Protein AF-A0AAW1XSE7-F1 (afdb_monomer_lite)

Sequence (305 aa):
MTTTAKKSSPNVPPILLDDKDVQIALKLSEDLHLNEIGCVHLLAYAKQAFDLVGREPQEILRLATGLLYTERRDLLTALYAFLRLSHSPPARTYHSKSVVVLVQGLEADIVSDIQKYLENLISNGLRLRLISLIKELSREEPAGLAVVCRERLILGHCLVLSVLFVRTSPEDVKDIFLVLKDGASELSGTNVTIKCQTCFFLYITFSLLFSLVIASVLDAVLSRDASFRHDFHEIVMAAGNDPNVEGFVGSIRLAWTVHLVLTQDALTGRDTISSASSSDLGYLQSCLEVIFVRKINYFIYLLIE

Radius of gyration: 24.09 Å; chains: 1; bounding box: 66×58×72 Å

pLDDT: mean 70.55, std 17.38, range [28.52, 93.38]

InterPro domains:
  IPR021827 Nucleoporin Nup186/Nup192/Nup205 [PTHR31344] (8-294)

Structure (mmCIF, N/CA/C/O backbone):
data_AF-A0AAW1XSE7-F1
#
_entry.id   AF-A0AAW1XSE7-F1
#
loop_
_atom_site.group_PDB
_atom_site.id
_atom_site.type_symbol
_atom_site.label_atom_id
_atom_site.label_alt_id
_atom_site.label_comp_id
_atom_site.label_asym_id
_atom_site.label_entity_id
_atom_site.label_seq_id
_atom_site.pdbx_PDB_ins_code
_atom_site.Cartn_x
_atom_site.Cartn_y
_atom_site.Cartn_z
_atom_site.occupancy
_atom_site.B_iso_or_equiv
_atom_site.auth_seq_id
_atom_site.auth_comp_id
_atom_site.auth_asym_id
_atom_site.auth_atom_id
_atom_site.pdbx_PDB_model_num
ATOM 1 N N . MET A 1 1 ? -39.608 -37.393 1.856 1.00 33.53 1 MET A N 1
ATOM 2 C CA . MET A 1 1 ? -38.236 -37.271 1.322 1.00 33.53 1 MET A CA 1
ATOM 3 C C . MET A 1 1 ? -38.011 -35.794 1.026 1.00 33.53 1 MET A C 1
ATOM 5 O O . MET A 1 1 ? -38.696 -35.272 0.164 1.00 33.53 1 MET A O 1
ATOM 9 N N . THR A 1 2 ? -37.447 -35.036 1.978 1.00 28.52 2 THR A N 1
ATOM 10 C CA . THR A 1 2 ? -36.003 -34.672 2.052 1.00 28.52 2 THR A CA 1
ATOM 11 C C . THR A 1 2 ? -35.605 -33.796 0.852 1.00 28.52 2 THR A C 1
ATOM 13 O O . THR A 1 2 ? -35.793 -34.220 -0.274 1.00 28.52 2 THR A O 1
ATOM 16 N N . THR A 1 3 ? -35.081 -32.574 0.980 1.00 28.81 3 THR A N 1
ATOM 17 C CA . THR A 1 3 ? -34.191 -32.054 2.028 1.00 28.81 3 THR A CA 1
ATOM 18 C C . THR A 1 3 ? -34.084 -30.527 1.944 1.00 28.81 3 THR A C 1
ATOM 20 O O . THR A 1 3 ? -34.169 -29.924 0.881 1.00 28.81 3 THR A O 1
ATOM 23 N N . THR A 1 4 ? -33.864 -29.943 3.113 1.00 31.39 4 THR A N 1
ATOM 24 C CA . THR A 1 4 ? -33.519 -28.561 3.449 1.00 31.39 4 THR A CA 1
ATOM 25 C C . THR A 1 4 ? -32.266 -28.023 2.749 1.00 31.39 4 THR A C 1
ATOM 27 O O . THR A 1 4 ? -31.245 -28.703 2.728 1.00 31.39 4 THR A O 1
ATOM 30 N N . ALA A 1 5 ? -32.281 -26.744 2.366 1.00 29.06 5 ALA A N 1
ATOM 31 C CA . ALA A 1 5 ? -31.073 -25.928 2.221 1.00 29.06 5 ALA A CA 1
ATOM 32 C C . ALA A 1 5 ? -31.222 -24.652 3.065 1.00 29.06 5 ALA A C 1
ATOM 34 O O . ALA A 1 5 ? -31.475 -23.557 2.570 1.00 29.06 5 ALA A O 1
ATOM 35 N N . LYS A 1 6 ? -31.105 -24.818 4.387 1.00 31.81 6 LYS A N 1
ATOM 36 C CA . LYS A 1 6 ? -30.900 -23.712 5.322 1.00 31.81 6 LYS A CA 1
ATOM 37 C C . LYS A 1 6 ? -29.436 -23.298 5.183 1.00 31.81 6 LYS A C 1
ATOM 39 O O . LYS A 1 6 ? -28.556 -23.968 5.712 1.00 31.81 6 LYS A O 1
ATOM 44 N N . LYS A 1 7 ? -29.175 -22.229 4.430 1.00 33.16 7 LYS A N 1
ATOM 45 C CA . LYS A 1 7 ? -27.865 -21.572 4.385 1.00 33.16 7 LYS A CA 1
ATOM 46 C C . LYS A 1 7 ? -27.640 -20.924 5.752 1.00 33.16 7 LYS A C 1
ATOM 48 O O . LYS A 1 7 ? -28.126 -19.829 6.012 1.00 33.16 7 LYS A O 1
ATOM 53 N N . SER A 1 8 ? -27.001 -21.654 6.661 1.00 31.34 8 SER A N 1
ATOM 54 C CA . SER A 1 8 ? -26.594 -21.147 7.967 1.00 31.34 8 SER A CA 1
ATOM 55 C C . SER A 1 8 ? -25.452 -20.153 7.774 1.00 31.34 8 SER A C 1
ATOM 57 O O . SER A 1 8 ? -24.305 -20.549 7.567 1.00 31.34 8 SER A O 1
ATOM 59 N N . SER A 1 9 ? -25.765 -18.861 7.844 1.00 32.22 9 SER A N 1
ATOM 60 C CA . SER A 1 9 ? -24.808 -17.872 8.336 1.00 32.22 9 SER A CA 1
ATOM 61 C C . SER A 1 9 ? -24.308 -18.335 9.710 1.00 32.22 9 SER A C 1
ATOM 63 O O . SER A 1 9 ? -25.113 -18.878 10.477 1.00 32.22 9 SER A O 1
ATOM 65 N N . PRO A 1 10 ? -23.023 -18.165 10.056 1.00 39.31 10 PRO A N 1
ATOM 66 C CA . PRO A 1 10 ? -22.590 -18.418 11.419 1.00 39.31 10 PRO A CA 1
ATOM 67 C C . PRO A 1 10 ? -23.373 -17.458 12.322 1.00 39.31 10 PRO A C 1
ATOM 69 O O . PRO A 1 10 ? -23.277 -16.242 12.179 1.00 39.31 10 PRO A O 1
ATOM 72 N N . ASN A 1 11 ? -24.233 -18.018 13.175 1.00 39.91 11 ASN A N 1
ATOM 73 C CA . ASN A 1 11 ? -24.997 -17.278 14.171 1.00 39.91 11 ASN A CA 1
ATOM 74 C C . ASN A 1 11 ? -24.011 -16.708 15.192 1.00 39.91 11 ASN A C 1
ATOM 76 O O . ASN A 1 11 ? -23.722 -17.343 16.205 1.00 39.91 11 ASN A O 1
ATOM 80 N N . VAL A 1 12 ? -23.482 -15.521 14.907 1.00 46.16 12 VAL A N 1
ATOM 81 C CA . VAL A 1 12 ? -22.918 -14.656 15.939 1.00 46.16 12 VAL A CA 1
ATOM 82 C C . VAL A 1 12 ? -24.086 -14.330 16.878 1.00 46.16 12 VAL A C 1
ATOM 84 O O . VAL A 1 12 ? -25.131 -13.887 16.389 1.00 46.16 12 VAL A O 1
ATOM 87 N N . PRO A 1 13 ? -23.995 -14.625 18.187 1.00 53.56 13 PRO A N 1
ATOM 88 C CA . PRO A 1 13 ? -25.054 -14.262 19.120 1.00 53.56 13 PRO A CA 1
ATOM 89 C C . PRO A 1 13 ? -25.318 -12.752 19.015 1.00 53.56 13 PRO A C 1
ATOM 91 O O . PRO A 1 13 ? -24.365 -11.997 18.812 1.00 53.56 13 PRO A O 1
ATOM 94 N N . PRO A 1 14 ? -26.582 -12.298 19.110 1.00 58.31 14 PRO A N 1
ATOM 95 C CA . PRO A 1 14 ? -26.883 -10.875 19.049 1.00 58.31 14 PRO A CA 1
ATOM 96 C C . PRO A 1 14 ? -26.067 -10.160 20.125 1.00 58.31 14 PRO A C 1
ATOM 98 O O . PRO A 1 14 ? -26.189 -10.463 21.313 1.00 58.31 14 PRO A O 1
ATOM 101 N N . ILE A 1 15 ? -25.180 -9.267 19.684 1.00 63.25 15 ILE A N 1
ATOM 102 C CA . ILE A 1 15 ? -24.311 -8.492 20.564 1.00 63.25 15 ILE A CA 1
ATOM 103 C C . ILE A 1 15 ? -25.234 -7.563 21.350 1.00 63.25 15 ILE A C 1
ATOM 105 O O . ILE A 1 15 ? -25.826 -6.644 20.787 1.00 63.25 15 ILE A O 1
ATOM 109 N N . LEU A 1 16 ? -25.416 -7.850 22.638 1.00 69.00 16 LEU A N 1
ATOM 110 C CA . LEU A 1 16 ? -26.218 -7.021 23.526 1.00 69.00 16 LEU A CA 1
ATOM 111 C C . LEU A 1 16 ? -25.350 -5.825 23.930 1.00 69.00 16 LEU A C 1
ATOM 113 O O . LEU A 1 16 ? -24.456 -5.962 24.762 1.00 69.00 16 LEU A O 1
ATOM 117 N N . LEU A 1 17 ? -25.554 -4.700 23.246 1.00 75.44 17 LEU A N 1
ATOM 118 C CA . LEU A 1 17 ? -24.847 -3.445 23.494 1.00 75.44 17 LEU A CA 1
ATOM 119 C C . LEU A 1 17 ? -25.626 -2.624 24.518 1.00 75.44 17 LEU A C 1
ATOM 121 O O . LEU A 1 17 ? -26.842 -2.470 24.384 1.00 75.44 17 LEU A O 1
ATOM 125 N N . ASP A 1 18 ? -24.929 -2.092 25.514 1.00 83.50 18 ASP A N 1
ATOM 126 C CA . ASP A 1 18 ? -25.474 -1.048 26.381 1.00 83.50 18 ASP A CA 1
ATOM 127 C C . ASP A 1 18 ? -25.187 0.359 25.812 1.00 83.50 18 ASP A C 1
ATOM 129 O O . ASP A 1 18 ? -24.447 0.525 24.838 1.00 83.50 18 ASP A O 1
ATOM 133 N N . ASP A 1 19 ? -25.777 1.399 26.409 1.00 85.31 19 ASP A N 1
ATOM 134 C CA . ASP A 1 19 ? -25.582 2.786 25.958 1.00 85.31 19 ASP A CA 1
ATOM 135 C C . ASP A 1 19 ? -24.104 3.216 26.010 1.00 85.31 19 ASP A C 1
ATOM 137 O O . ASP A 1 19 ? -23.660 4.039 25.204 1.00 85.31 19 ASP A O 1
ATOM 141 N N . LYS A 1 20 ? -23.314 2.645 26.930 1.00 86.50 20 LYS A N 1
ATOM 142 C CA . LYS A 1 20 ? -21.878 2.920 27.055 1.00 86.50 20 LYS A CA 1
ATOM 143 C C . LYS A 1 20 ? -21.106 2.298 25.889 1.00 86.50 20 LYS A C 1
ATOM 145 O O . LYS A 1 20 ? -20.207 2.946 25.356 1.00 86.50 20 LYS A O 1
ATOM 150 N N . ASP A 1 21 ? -21.474 1.103 25.444 1.00 87.50 21 ASP A N 1
ATOM 151 C CA . ASP A 1 21 ? -20.876 0.443 24.283 1.00 87.50 21 ASP A CA 1
ATOM 152 C C . ASP A 1 21 ? -21.118 1.205 22.984 1.00 87.50 21 ASP A C 1
ATOM 154 O O . ASP A 1 21 ? -20.215 1.309 22.153 1.00 87.50 21 ASP A O 1
ATOM 158 N N . VAL A 1 22 ? -22.316 1.771 22.817 1.00 89.38 22 VAL A N 1
ATOM 159 C CA . VAL A 1 22 ? -22.648 2.594 21.647 1.00 89.38 22 VAL A CA 1
ATOM 160 C C . VAL A 1 22 ? -21.761 3.838 21.604 1.00 89.38 22 VAL A C 1
ATOM 162 O O . VAL A 1 22 ? -21.186 4.143 20.560 1.00 89.38 22 VAL A O 1
ATOM 165 N N . GLN A 1 23 ? -21.577 4.522 22.738 1.00 91.31 23 GLN A N 1
ATOM 166 C CA . GLN A 1 23 ? -20.689 5.689 22.815 1.00 91.31 23 GLN A CA 1
ATOM 167 C C . GLN A 1 23 ? -19.225 5.324 22.538 1.00 91.31 23 GLN A C 1
ATOM 169 O O . GLN A 1 23 ? -18.528 6.051 21.832 1.00 91.31 23 GLN A O 1
ATOM 174 N N . ILE A 1 24 ? -18.762 4.176 23.039 1.00 90.31 24 ILE A N 1
ATOM 175 C CA . ILE A 1 24 ? -17.412 3.669 22.758 1.00 90.31 24 ILE A CA 1
ATOM 176 C C . ILE A 1 24 ? -17.251 3.360 21.263 1.00 90.31 24 ILE A C 1
ATOM 178 O O . ILE A 1 24 ? -16.243 3.741 20.675 1.00 90.31 24 ILE A O 1
ATOM 182 N N . ALA A 1 25 ? -18.230 2.711 20.629 1.00 91.69 25 ALA A N 1
ATOM 183 C CA . ALA A 1 25 ? -18.176 2.391 19.203 1.00 91.69 25 ALA A CA 1
ATOM 184 C C . ALA A 1 25 ? -18.174 3.649 18.318 1.00 91.69 25 ALA A C 1
ATOM 186 O O . ALA A 1 25 ? -17.405 3.708 17.360 1.00 91.69 25 ALA A O 1
ATOM 187 N N . LEU A 1 26 ? -18.972 4.667 18.661 1.00 92.38 26 LEU A N 1
ATOM 188 C CA . LEU A 1 26 ? -18.947 5.965 17.978 1.00 92.38 26 LEU A CA 1
ATOM 189 C C . LEU A 1 26 ? -17.592 6.653 18.139 1.00 92.38 26 LEU A C 1
ATOM 191 O O . LEU A 1 26 ? -17.055 7.175 17.165 1.00 92.38 26 LEU A O 1
ATOM 195 N N . LYS A 1 27 ? -17.002 6.594 19.339 1.00 91.12 27 LYS A N 1
ATOM 196 C CA . LYS A 1 27 ? -15.680 7.175 19.573 1.00 91.12 27 LYS A CA 1
ATOM 197 C C . LYS A 1 27 ? -14.579 6.448 18.795 1.00 91.12 27 LYS A C 1
ATOM 199 O O . LYS A 1 27 ? -13.731 7.098 18.201 1.00 91.12 27 LYS A O 1
ATOM 204 N N . LEU A 1 28 ? -14.630 5.115 18.719 1.00 89.88 28 LEU A N 1
ATOM 205 C CA . LEU A 1 28 ? -13.735 4.329 17.859 1.00 89.88 28 LEU A CA 1
ATOM 206 C C . LEU A 1 28 ? -13.902 4.684 16.378 1.00 89.88 28 LEU A C 1
ATOM 208 O O . LEU A 1 28 ? -12.915 4.723 15.652 1.00 89.88 28 LEU A O 1
ATOM 212 N N . SER A 1 29 ? -15.134 4.911 15.925 1.00 90.81 29 SER A N 1
ATOM 213 C CA . SER A 1 29 ? -15.417 5.288 14.538 1.00 90.81 29 SER A CA 1
ATOM 214 C C . SER A 1 29 ? -14.843 6.664 14.204 1.00 90.81 29 SER A C 1
ATOM 216 O O . SER A 1 29 ? -14.216 6.822 13.159 1.00 90.81 29 SER A O 1
ATOM 218 N N . GLU A 1 30 ? -14.984 7.627 15.118 1.00 89.19 30 GLU A N 1
ATOM 219 C CA . GLU A 1 30 ? -14.389 8.959 14.996 1.00 89.19 30 GLU A CA 1
ATOM 220 C C . GLU A 1 30 ? -12.854 8.890 14.977 1.00 89.19 30 GLU A C 1
ATOM 222 O O . GLU A 1 30 ? -12.240 9.396 14.041 1.00 89.19 30 GLU A O 1
ATOM 227 N N . ASP A 1 31 ? -12.249 8.214 15.960 1.00 84.56 31 ASP A N 1
ATOM 228 C CA . ASP A 1 31 ? -10.793 8.190 16.153 1.00 84.56 31 ASP A CA 1
ATOM 229 C C . ASP A 1 31 ? -10.058 7.357 15.083 1.00 84.56 31 ASP A C 1
ATOM 231 O O . ASP A 1 31 ? -8.911 7.650 14.748 1.00 84.56 31 ASP A O 1
ATOM 235 N N . LEU A 1 32 ? -10.688 6.296 14.562 1.00 82.06 32 LEU A N 1
ATOM 236 C CA . LEU A 1 32 ? -10.067 5.343 13.627 1.00 82.06 32 LEU A CA 1
ATOM 237 C C . LEU A 1 32 ? -10.617 5.447 12.198 1.00 82.06 32 LEU A C 1
ATOM 239 O O . LEU A 1 32 ? -10.195 4.687 11.328 1.00 82.06 32 LEU A O 1
ATOM 243 N N . HIS A 1 33 ? -11.583 6.337 11.954 1.00 84.94 33 HIS A N 1
ATOM 244 C CA . HIS A 1 33 ? -12.290 6.485 10.674 1.00 84.94 33 HIS A CA 1
ATOM 245 C C . HIS A 1 33 ? -12.874 5.169 10.124 1.00 84.94 33 HIS A C 1
ATOM 247 O O . HIS A 1 33 ? -12.960 4.955 8.912 1.00 84.94 33 HIS A O 1
ATOM 253 N N . LEU A 1 34 ? -13.284 4.271 11.022 1.00 84.19 34 LEU A N 1
ATOM 254 C CA . LEU A 1 34 ? -13.900 2.992 10.681 1.00 84.19 34 LEU A CA 1
ATOM 255 C C . LEU A 1 34 ? -15.422 3.113 10.626 1.00 84.19 34 LEU A C 1
ATOM 257 O O . LEU A 1 34 ? -16.020 3.934 11.317 1.00 84.19 34 LEU A O 1
ATOM 261 N N . ASN A 1 35 ? -16.061 2.238 9.848 1.00 89.19 35 ASN A N 1
ATOM 262 C CA . ASN A 1 35 ? -17.517 2.125 9.876 1.00 89.19 35 ASN A CA 1
ATOM 263 C C . ASN A 1 35 ? -18.004 1.647 11.256 1.00 89.19 35 ASN A C 1
ATOM 265 O O . ASN A 1 35 ? -17.375 0.794 11.893 1.00 89.19 35 ASN A O 1
ATOM 269 N N . GLU A 1 36 ? -19.150 2.159 11.698 1.00 88.94 36 GLU A N 1
ATOM 270 C CA . GLU A 1 36 ? -19.675 1.950 13.051 1.00 88.94 36 GLU A CA 1
ATOM 271 C C . GLU A 1 36 ? -19.972 0.470 13.326 1.00 88.94 36 GLU A C 1
ATOM 273 O O . GLU A 1 36 ? -19.749 -0.026 14.429 1.00 88.94 36 GLU A O 1
ATOM 278 N N . ILE A 1 37 ? -20.408 -0.272 12.302 1.00 88.19 37 ILE A N 1
ATOM 279 C CA . ILE A 1 37 ? -20.650 -1.722 12.385 1.00 88.19 37 ILE A CA 1
ATOM 280 C C . ILE A 1 37 ? -19.344 -2.472 12.696 1.00 88.19 37 ILE A C 1
ATOM 282 O O . ILE A 1 37 ? -19.320 -3.401 13.504 1.00 88.19 37 ILE A O 1
ATOM 286 N N . GLY A 1 38 ? -18.242 -2.070 12.072 1.00 87.56 38 GLY A N 1
ATOM 287 C CA . GLY A 1 38 ? -16.905 -2.600 12.301 1.00 87.56 38 GLY A CA 1
ATOM 288 C C . GLY A 1 38 ? -16.416 -2.291 13.709 1.00 87.56 38 GLY A C 1
ATOM 289 O O . GLY A 1 38 ? -15.886 -3.181 14.370 1.00 87.56 38 GLY A O 1
ATOM 290 N N . CYS A 1 39 ? -16.672 -1.080 14.208 1.00 91.12 39 CYS A N 1
ATOM 291 C CA . CYS A 1 39 ? -16.371 -0.700 15.590 1.00 91.12 39 CYS A CA 1
ATOM 292 C C . CYS A 1 39 ? -17.164 -1.533 16.605 1.00 91.12 39 CYS A C 1
ATOM 294 O O . CYS A 1 39 ? -16.602 -1.963 17.610 1.00 91.12 39 CYS A O 1
ATOM 296 N N . VAL A 1 40 ? -18.437 -1.830 16.326 1.00 91.19 40 VAL A N 1
ATOM 297 C CA . VAL A 1 40 ? -19.259 -2.727 17.155 1.00 91.19 40 VAL A CA 1
ATOM 298 C C . VAL A 1 40 ? -18.686 -4.146 17.181 1.00 91.19 40 VAL A C 1
ATOM 300 O O . VAL A 1 40 ? -18.557 -4.735 18.256 1.00 91.19 40 VAL A O 1
ATOM 303 N N . HIS A 1 41 ? -18.299 -4.699 16.028 1.00 89.38 41 HIS A N 1
ATOM 304 C CA . HIS A 1 41 ? -17.668 -6.022 15.978 1.00 89.38 41 HIS A CA 1
ATOM 305 C C . HIS A 1 41 ? -16.320 -6.048 16.704 1.00 89.38 41 HIS A C 1
ATOM 307 O O . HIS A 1 41 ? -16.053 -6.986 17.456 1.00 89.38 41 HIS A O 1
ATOM 313 N N . LEU A 1 42 ? -15.495 -5.014 16.523 1.00 90.62 42 LEU A N 1
ATOM 314 C CA . LEU A 1 42 ? -14.222 -4.863 17.222 1.00 90.62 42 LEU A CA 1
ATOM 315 C C . LEU A 1 42 ? -14.429 -4.814 18.738 1.00 90.62 42 LEU A C 1
ATOM 317 O O . LEU A 1 42 ? -13.711 -5.485 19.476 1.00 90.62 42 LEU A O 1
ATOM 321 N N . LEU A 1 43 ? -15.431 -4.067 19.204 1.00 90.25 43 LEU A N 1
ATOM 322 C CA . LEU A 1 43 ? -15.759 -3.965 20.621 1.00 90.25 43 LEU A CA 1
ATOM 323 C C . LEU A 1 43 ? -16.243 -5.304 21.189 1.00 90.25 43 LEU A C 1
ATOM 325 O O . LEU A 1 43 ? -15.787 -5.719 22.253 1.00 90.25 43 LEU A O 1
ATOM 329 N N . ALA A 1 44 ? -17.122 -6.012 20.477 1.00 88.00 44 ALA A N 1
ATOM 330 C CA . ALA A 1 44 ? -17.582 -7.338 20.884 1.00 88.00 44 ALA A CA 1
ATOM 331 C C . ALA A 1 44 ? -16.424 -8.344 20.970 1.00 88.00 44 ALA A C 1
ATOM 333 O O . ALA A 1 44 ? -16.327 -9.102 21.938 1.00 88.00 44 ALA A O 1
ATOM 334 N N . TYR A 1 45 ? -15.509 -8.303 20.001 1.00 87.44 45 TYR A N 1
ATOM 335 C CA . TYR A 1 45 ? -14.309 -9.133 20.003 1.00 87.44 45 TYR A CA 1
ATOM 336 C C . TYR A 1 45 ? -13.362 -8.768 21.156 1.00 87.44 45 TYR A C 1
ATOM 338 O O . TYR A 1 45 ? -12.906 -9.649 21.882 1.00 87.44 45 TYR A O 1
ATOM 346 N N . ALA A 1 46 ? -13.142 -7.477 21.417 1.00 88.25 46 ALA A N 1
ATOM 347 C CA . ALA A 1 46 ? -12.332 -7.018 22.544 1.00 88.25 46 ALA A CA 1
ATOM 348 C C . ALA A 1 46 ? -12.925 -7.446 23.898 1.00 88.25 46 ALA A C 1
ATOM 350 O O . ALA A 1 46 ? -12.183 -7.865 24.788 1.00 88.25 46 ALA A O 1
ATOM 351 N N . LYS A 1 47 ? -14.257 -7.409 24.049 1.00 85.75 47 LYS A N 1
ATOM 352 C CA . LYS A 1 47 ? -14.953 -7.913 25.246 1.00 85.75 47 LYS A CA 1
ATOM 353 C C . LYS A 1 47 ? -14.708 -9.401 25.465 1.00 85.75 47 LYS A C 1
ATOM 355 O O . LYS A 1 47 ? -14.470 -9.807 26.599 1.00 85.75 47 LYS A O 1
ATOM 360 N N . GLN A 1 48 ? -14.736 -10.188 24.391 1.00 84.19 48 GLN A N 1
ATOM 361 C CA . GLN A 1 48 ? -14.437 -11.617 24.442 1.00 84.19 48 GLN A CA 1
ATOM 362 C C . GLN A 1 48 ? -12.964 -11.887 24.785 1.00 84.19 48 GLN A C 1
ATOM 364 O O . GLN A 1 48 ? -12.674 -12.835 25.510 1.00 84.19 48 GLN A O 1
ATOM 369 N N . ALA A 1 49 ? -12.043 -11.068 24.276 1.00 83.88 49 ALA A N 1
ATOM 370 C CA . ALA A 1 49 ? -10.606 -11.277 24.428 1.00 83.88 49 ALA A CA 1
ATOM 371 C C . ALA A 1 49 ? -10.046 -10.841 25.796 1.00 83.88 49 ALA A C 1
ATOM 373 O O . ALA A 1 49 ? -9.104 -11.463 26.284 1.00 83.88 49 ALA A O 1
ATOM 374 N N . PHE A 1 50 ? -10.590 -9.783 26.411 1.00 83.50 50 PHE A N 1
ATOM 375 C CA . PHE A 1 50 ? -9.953 -9.113 27.558 1.00 83.50 50 PHE A CA 1
ATOM 376 C C . PHE A 1 50 ? -10.776 -9.071 28.853 1.00 83.50 50 PHE A C 1
ATOM 378 O O . PHE A 1 50 ? -10.324 -8.441 29.806 1.00 83.50 50 PHE A O 1
ATOM 385 N N . ASP A 1 51 ? -11.951 -9.710 28.902 1.00 80.75 51 ASP A N 1
ATOM 386 C CA . ASP A 1 51 ? -12.912 -9.610 30.017 1.00 80.75 51 ASP A CA 1
ATOM 387 C C . ASP A 1 51 ? -13.108 -8.155 30.488 1.00 80.75 51 ASP A C 1
ATOM 389 O O . ASP A 1 51 ? -12.598 -7.689 31.511 1.00 80.75 51 ASP A O 1
ATOM 393 N N . LEU A 1 52 ? -13.813 -7.388 29.657 1.00 78.50 52 LEU A N 1
ATOM 394 C CA . LEU A 1 52 ? -13.922 -5.936 29.809 1.00 78.50 52 LEU A CA 1
ATOM 395 C C . LEU A 1 52 ? -15.018 -5.485 30.792 1.00 78.50 52 LEU A C 1
ATOM 397 O O . LEU A 1 52 ? -15.323 -4.291 30.873 1.00 78.50 52 LEU A O 1
ATOM 401 N N . VAL A 1 53 ? -15.631 -6.409 31.536 1.00 76.06 53 VAL A N 1
ATOM 402 C CA . VAL A 1 53 ? -16.742 -6.102 32.446 1.00 76.06 53 VAL A CA 1
ATOM 403 C C . VAL A 1 53 ? -16.258 -5.198 33.587 1.00 76.06 53 VAL A C 1
ATOM 405 O O . VAL A 1 53 ? -15.298 -5.505 34.285 1.00 76.06 53 VAL A O 1
ATOM 408 N N . GLY A 1 54 ? -16.921 -4.052 33.775 1.00 75.44 54 GLY A N 1
ATOM 409 C CA . GLY A 1 54 ? -16.596 -3.089 34.838 1.00 75.44 54 GLY A CA 1
ATOM 410 C C . GLY A 1 54 ? -15.386 -2.184 34.567 1.00 75.44 54 GLY A C 1
ATOM 411 O O . GLY A 1 54 ? -15.053 -1.364 35.418 1.00 75.44 54 GLY A O 1
ATOM 412 N N . ARG A 1 55 ? -14.746 -2.287 33.395 1.00 83.69 55 ARG A N 1
ATOM 413 C CA . ARG A 1 55 ? -13.610 -1.434 33.002 1.00 83.69 55 ARG A CA 1
ATOM 414 C C . ARG A 1 55 ? -14.049 -0.009 32.656 1.00 83.69 55 ARG A C 1
ATOM 416 O O . ARG A 1 55 ? -15.168 0.228 32.180 1.00 83.69 55 ARG A O 1
ATOM 423 N N . GLU A 1 56 ? -13.137 0.943 32.831 1.00 87.62 56 GLU A N 1
ATOM 424 C CA . GLU A 1 56 ? -13.346 2.334 32.419 1.00 87.62 56 GLU A CA 1
ATOM 425 C C . GLU A 1 56 ? -13.447 2.450 30.883 1.00 87.62 56 GLU A C 1
ATOM 427 O O . GLU A 1 56 ? -12.701 1.767 30.173 1.00 87.62 56 GLU A O 1
ATOM 432 N N . PRO A 1 57 ? -14.322 3.321 30.331 1.00 87.25 57 PRO A N 1
ATOM 433 C CA . PRO A 1 57 ? -14.495 3.467 28.880 1.00 87.25 57 PRO A CA 1
ATOM 434 C C . PRO A 1 57 ? -13.179 3.729 28.133 1.00 87.25 57 PRO A C 1
ATOM 436 O O . PRO A 1 57 ? -12.950 3.184 27.057 1.00 87.25 57 PRO A O 1
ATOM 439 N N . GLN A 1 58 ? -12.282 4.522 28.725 1.00 87.69 58 GLN A N 1
ATOM 440 C CA . GLN A 1 58 ? -10.991 4.863 28.128 1.00 87.69 58 GLN A CA 1
ATOM 441 C C . GLN A 1 58 ? -10.026 3.666 28.069 1.00 87.69 58 GLN A C 1
ATOM 443 O O . GLN A 1 58 ? -9.239 3.545 27.130 1.00 87.69 58 GLN A O 1
ATOM 448 N N . GLU A 1 59 ? -10.098 2.755 29.044 1.00 88.69 59 GLU A N 1
ATOM 449 C CA . GLU A 1 59 ? -9.316 1.516 29.031 1.00 88.69 59 GLU A CA 1
ATOM 450 C C . GLU A 1 59 ? -9.833 0.560 27.949 1.00 88.69 59 GLU A C 1
ATOM 452 O O . GLU A 1 59 ? -9.033 -0.010 27.205 1.00 88.69 59 GLU A O 1
ATOM 457 N N . ILE A 1 60 ? -11.160 0.456 27.809 1.00 89.25 60 ILE A N 1
ATOM 458 C CA . ILE A 1 60 ? -11.822 -0.328 26.756 1.00 89.25 60 ILE A CA 1
ATOM 459 C C . ILE A 1 60 ? -11.427 0.188 25.370 1.00 89.25 60 ILE A C 1
ATOM 461 O O . ILE A 1 60 ? -11.009 -0.605 24.527 1.00 89.25 60 ILE A O 1
ATOM 465 N N . LEU A 1 61 ? -11.491 1.508 25.155 1.00 88.62 61 LEU A N 1
ATOM 466 C CA . LEU A 1 61 ? -11.058 2.155 23.913 1.00 88.62 61 LEU A CA 1
ATOM 467 C C . LEU A 1 61 ? -9.612 1.785 23.572 1.00 88.62 61 LEU A C 1
ATOM 469 O O . LEU A 1 61 ? -9.331 1.316 22.472 1.00 88.62 61 LEU A O 1
ATOM 473 N N . ARG A 1 62 ? -8.694 1.911 24.536 1.00 88.12 62 ARG A N 1
ATOM 474 C CA . ARG A 1 62 ? -7.277 1.588 24.325 1.00 88.12 62 ARG A CA 1
ATOM 475 C C . ARG A 1 62 ? -7.055 0.115 23.966 1.00 88.12 62 ARG A C 1
ATOM 477 O O . ARG A 1 62 ? -6.231 -0.174 23.100 1.00 88.12 62 ARG A O 1
ATOM 484 N N . LEU A 1 63 ? -7.752 -0.809 24.629 1.00 89.94 63 LEU A N 1
ATOM 485 C CA . LEU A 1 63 ? -7.627 -2.249 24.373 1.00 89.94 63 LEU A CA 1
ATOM 486 C C . LEU A 1 63 ? -8.212 -2.640 23.011 1.00 89.94 63 LEU A C 1
ATOM 488 O O . LEU A 1 63 ? -7.565 -3.377 22.271 1.00 89.94 63 LEU A O 1
ATOM 492 N N . ALA A 1 64 ? -9.381 -2.106 22.651 1.00 90.75 64 ALA A N 1
ATOM 493 C CA . ALA A 1 64 ? -9.996 -2.329 21.344 1.00 90.75 64 ALA A CA 1
ATOM 494 C C . ALA A 1 64 ? -9.110 -1.795 20.205 1.00 90.75 64 ALA A C 1
ATOM 496 O O . ALA A 1 64 ? -8.825 -2.517 19.249 1.00 90.75 64 ALA A O 1
ATOM 497 N N . THR A 1 65 ? -8.588 -0.575 20.344 1.00 89.12 65 THR A N 1
ATOM 498 C CA . THR A 1 65 ? -7.647 0.015 19.382 1.00 89.12 65 THR A CA 1
ATOM 499 C C . THR A 1 65 ? -6.348 -0.795 19.283 1.00 89.12 65 THR A C 1
ATOM 501 O O . THR A 1 65 ? -5.868 -1.073 18.185 1.00 89.12 65 THR A O 1
ATOM 504 N N . GLY A 1 66 ? -5.787 -1.240 20.413 1.00 88.56 66 GLY A N 1
ATOM 505 C CA . GLY A 1 66 ? -4.589 -2.087 20.425 1.00 88.56 66 GLY A CA 1
ATOM 506 C C . GLY A 1 66 ? -4.795 -3.448 19.751 1.00 88.56 66 GLY A C 1
ATOM 507 O O . GLY A 1 66 ? -3.900 -3.934 19.052 1.00 88.56 66 GLY A O 1
ATOM 508 N N . LEU A 1 67 ? -5.977 -4.044 19.918 1.00 89.88 67 LEU A N 1
ATOM 509 C CA . LEU A 1 67 ? -6.362 -5.297 19.271 1.00 89.88 67 LEU A CA 1
ATOM 510 C C . LEU A 1 67 ? -6.445 -5.131 17.754 1.00 89.88 67 LEU A C 1
ATOM 512 O O . LEU A 1 67 ? -5.837 -5.910 17.025 1.00 89.88 67 LEU A O 1
ATOM 516 N N . LEU A 1 68 ? -7.108 -4.070 17.287 1.00 89.56 68 LEU A N 1
ATOM 517 C CA . LEU A 1 68 ? -7.197 -3.751 15.864 1.00 89.56 68 LEU A CA 1
ATOM 518 C C . LEU A 1 68 ? -5.811 -3.628 15.220 1.00 89.56 68 LEU A C 1
ATOM 520 O O . LEU A 1 68 ? -5.550 -4.260 14.197 1.00 89.56 68 LEU A O 1
ATOM 524 N N . TYR A 1 69 ? -4.917 -2.837 15.815 1.00 86.44 69 TYR A N 1
ATOM 525 C CA . TYR A 1 69 ? -3.565 -2.660 15.284 1.00 86.44 69 TYR A CA 1
ATOM 526 C C . TYR A 1 69 ? -2.748 -3.956 15.296 1.00 86.44 69 TYR A C 1
ATOM 528 O O . TYR A 1 69 ? -1.925 -4.180 14.410 1.00 86.44 69 TYR A O 1
ATOM 536 N N . THR A 1 70 ? -2.971 -4.831 16.278 1.00 87.31 70 THR A N 1
ATOM 537 C CA . THR A 1 70 ? -2.302 -6.138 16.337 1.00 87.31 70 THR A CA 1
ATOM 538 C C . THR A 1 70 ? -2.767 -7.037 15.193 1.00 87.31 70 THR A C 1
ATOM 540 O O . THR A 1 70 ? -1.932 -7.519 14.431 1.00 87.31 70 THR A O 1
ATOM 543 N N . GLU A 1 71 ? -4.079 -7.175 15.000 1.00 88.81 71 GLU A N 1
ATOM 544 C CA . GLU A 1 71 ? -4.671 -7.979 13.921 1.00 88.81 71 GLU A CA 1
ATOM 545 C C . GLU A 1 71 ? -4.246 -7.471 12.534 1.00 88.81 71 GLU A C 1
ATOM 547 O O . GLU A 1 71 ? -3.787 -8.241 11.687 1.00 88.81 71 GLU A O 1
ATOM 552 N N . ARG A 1 72 ? -4.314 -6.151 12.305 1.00 88.94 72 ARG A N 1
ATOM 553 C CA . ARG A 1 72 ? -3.856 -5.521 11.054 1.00 88.94 72 ARG A CA 1
ATOM 554 C C . ARG A 1 72 ? -2.390 -5.831 10.786 1.00 88.94 72 ARG A C 1
ATOM 556 O O . ARG A 1 72 ? -2.038 -6.303 9.705 1.00 88.94 72 ARG A O 1
ATOM 563 N N . ARG A 1 73 ? -1.525 -5.605 11.775 1.00 86.25 73 ARG A N 1
ATOM 564 C CA . ARG A 1 73 ? -0.089 -5.876 11.664 1.00 86.25 73 ARG A CA 1
ATOM 565 C C . ARG A 1 73 ? 0.189 -7.343 11.358 1.00 86.25 73 ARG A C 1
ATOM 567 O O . ARG A 1 73 ? 1.073 -7.621 10.546 1.00 86.25 73 ARG A O 1
ATOM 574 N N . ASP A 1 74 ? -0.517 -8.263 11.997 1.00 88.00 74 ASP A N 1
ATOM 575 C CA . ASP A 1 74 ? -0.286 -9.695 11.834 1.00 88.00 74 ASP A CA 1
ATOM 576 C C . ASP A 1 74 ? -0.727 -10.157 10.432 1.00 88.00 74 ASP A C 1
ATOM 578 O O . ASP A 1 74 ? 0.036 -10.848 9.751 1.00 88.00 74 ASP A O 1
ATOM 582 N N . LEU A 1 75 ? -1.858 -9.651 9.921 1.00 91.12 75 LEU A N 1
ATOM 583 C CA . LEU A 1 75 ? -2.294 -9.859 8.533 1.00 91.12 75 LEU A CA 1
ATOM 584 C C . LEU A 1 75 ? -1.295 -9.299 7.509 1.00 91.12 75 LEU A C 1
ATOM 586 O O . LEU A 1 75 ? -0.925 -9.988 6.554 1.00 91.12 75 LEU A O 1
ATOM 590 N N . LEU A 1 76 ? -0.822 -8.065 7.707 1.00 87.50 76 LEU A N 1
ATOM 591 C CA . LEU A 1 76 ? 0.172 -7.443 6.826 1.00 87.50 76 LEU A CA 1
ATOM 592 C C . LEU A 1 76 ? 1.499 -8.206 6.844 1.00 87.50 76 LEU A C 1
ATOM 594 O O . LEU A 1 76 ? 2.120 -8.411 5.801 1.00 87.50 76 LEU A O 1
ATOM 598 N N . THR A 1 77 ? 1.924 -8.655 8.024 1.00 85.06 77 THR A N 1
ATOM 599 C CA . THR A 1 77 ? 3.155 -9.434 8.189 1.00 85.06 77 THR A CA 1
ATOM 600 C C . THR A 1 77 ? 3.032 -10.799 7.512 1.00 85.06 77 THR A C 1
ATOM 602 O O . THR A 1 77 ? 3.990 -11.239 6.876 1.00 85.06 77 THR A O 1
ATOM 605 N N . ALA A 1 78 ? 1.863 -11.443 7.576 1.00 88.31 78 ALA A N 1
ATOM 606 C CA . ALA A 1 78 ? 1.596 -12.690 6.867 1.00 88.31 78 ALA A CA 1
ATOM 607 C C . ALA A 1 78 ? 1.651 -12.502 5.343 1.00 88.31 78 ALA A C 1
ATOM 609 O O . ALA A 1 78 ? 2.337 -13.262 4.660 1.00 88.31 78 ALA A O 1
ATOM 610 N N . LEU A 1 79 ? 1.007 -11.458 4.804 1.00 89.06 79 LEU A N 1
ATOM 611 C CA . LEU A 1 79 ? 1.076 -11.138 3.373 1.00 89.06 79 LEU A CA 1
ATOM 612 C C . LEU A 1 79 ? 2.521 -10.892 2.918 1.00 89.06 79 LEU A C 1
ATOM 614 O O . LEU A 1 79 ? 2.964 -11.457 1.915 1.00 89.06 79 LEU A O 1
ATOM 618 N N . TYR A 1 80 ? 3.267 -10.087 3.675 1.00 84.81 80 TYR A N 1
ATOM 619 C CA . TYR A 1 80 ? 4.682 -9.839 3.416 1.00 84.81 80 TYR A CA 1
ATOM 620 C C . TYR A 1 80 ? 5.497 -11.136 3.432 1.00 84.81 80 TYR A C 1
ATOM 622 O O . TYR A 1 80 ? 6.326 -11.351 2.546 1.00 84.81 80 TYR A O 1
ATOM 630 N N . ALA A 1 81 ? 5.246 -12.020 4.400 1.00 82.81 81 ALA A N 1
ATOM 631 C CA . ALA A 1 81 ? 5.905 -13.316 4.471 1.00 82.81 81 ALA A CA 1
ATOM 632 C C . ALA A 1 81 ? 5.606 -14.164 3.225 1.00 82.81 81 ALA A C 1
ATOM 634 O O . ALA A 1 81 ? 6.549 -14.644 2.606 1.00 82.81 81 ALA A O 1
ATOM 635 N N . PHE A 1 82 ? 4.347 -14.282 2.791 1.00 83.94 82 PHE A N 1
ATOM 636 C CA . PHE A 1 82 ? 3.989 -15.038 1.582 1.00 83.94 82 PHE A CA 1
ATOM 637 C C . PHE A 1 82 ? 4.671 -14.503 0.315 1.00 83.94 82 PHE A C 1
ATOM 639 O O . PHE A 1 82 ? 5.246 -15.275 -0.460 1.00 83.94 82 PHE A O 1
ATOM 646 N N . LEU A 1 83 ? 4.667 -13.180 0.128 1.00 80.12 83 LEU A N 1
ATOM 647 C CA . LEU A 1 83 ? 5.335 -12.529 -1.003 1.00 80.12 83 LEU A CA 1
ATOM 648 C C . LEU A 1 83 ? 6.855 -12.729 -0.966 1.00 80.12 83 LEU A C 1
ATOM 650 O O . LEU A 1 83 ? 7.486 -12.908 -2.004 1.00 80.12 83 LEU A O 1
ATOM 654 N N . ARG A 1 84 ? 7.457 -12.733 0.226 1.00 76.31 84 ARG A N 1
ATOM 655 C CA . ARG A 1 84 ? 8.897 -12.950 0.393 1.00 76.31 84 ARG A CA 1
ATOM 656 C C . ARG A 1 84 ? 9.304 -14.407 0.174 1.00 76.31 84 ARG A C 1
ATOM 658 O O . ARG A 1 84 ? 10.334 -14.650 -0.450 1.00 76.31 84 ARG A O 1
ATOM 665 N N . LEU A 1 85 ? 8.532 -15.357 0.705 1.00 70.25 85 LEU A N 1
ATOM 666 C CA . LEU A 1 85 ? 8.815 -16.795 0.633 1.00 70.25 85 LEU A CA 1
ATOM 667 C C . LEU A 1 85 ? 8.928 -17.270 -0.818 1.00 70.25 85 LEU A C 1
ATOM 669 O O . LEU A 1 85 ? 9.863 -17.989 -1.159 1.00 70.25 85 LEU A O 1
ATOM 673 N N . SER A 1 86 ? 8.021 -16.811 -1.677 1.00 63.72 86 SER A N 1
ATOM 674 C CA . SER A 1 86 ? 7.925 -17.301 -3.057 1.00 63.72 86 SER A CA 1
ATOM 675 C C . SER A 1 86 ? 8.902 -16.618 -4.029 1.00 63.72 86 SER A C 1
ATOM 677 O O . SER A 1 86 ? 9.008 -17.031 -5.176 1.00 63.72 86 SER A O 1
ATOM 679 N N . HIS A 1 87 ? 9.645 -15.597 -3.582 1.00 59.44 87 HIS A N 1
ATOM 680 C CA . HIS A 1 87 ? 10.684 -14.921 -4.373 1.00 59.44 87 HIS A CA 1
ATOM 681 C C . HIS A 1 87 ? 12.109 -15.406 -4.021 1.00 59.44 87 HIS A C 1
ATOM 683 O O . HIS A 1 87 ? 13.101 -14.828 -4.465 1.00 59.44 87 HIS A O 1
ATOM 689 N N . SER A 1 88 ? 12.266 -16.452 -3.198 1.00 49.16 88 SER A N 1
ATOM 690 C CA . SER A 1 88 ? 13.600 -17.015 -2.962 1.00 49.16 88 SER A CA 1
ATOM 691 C C . SER A 1 88 ? 14.114 -17.647 -4.264 1.00 49.16 88 SER A C 1
ATOM 693 O O . SER A 1 88 ? 13.475 -18.572 -4.769 1.00 49.16 88 SER A O 1
ATOM 695 N N . PRO A 1 89 ? 15.230 -17.166 -4.849 1.00 44.25 89 PRO A N 1
ATOM 696 C CA . PRO A 1 89 ? 15.772 -17.778 -6.052 1.00 44.25 89 PRO A CA 1
ATOM 697 C C . PRO A 1 89 ? 16.115 -19.243 -5.755 1.00 44.25 89 PRO A C 1
ATOM 699 O O . PRO A 1 89 ? 16.601 -19.534 -4.655 1.00 44.25 89 PRO A O 1
ATOM 702 N N . PRO A 1 90 ? 15.914 -20.171 -6.710 1.00 39.75 90 PRO A N 1
ATOM 703 C CA . PRO A 1 90 ? 16.369 -21.543 -6.543 1.00 39.75 90 PRO A CA 1
ATOM 704 C C . PRO A 1 90 ? 17.853 -21.494 -6.188 1.00 39.75 90 PRO A C 1
ATOM 706 O O . PRO A 1 90 ? 18.644 -20.876 -6.903 1.00 39.75 90 PRO A O 1
ATOM 709 N N . ALA A 1 91 ? 18.188 -22.064 -5.030 1.00 37.91 91 ALA A N 1
ATOM 710 C CA . ALA A 1 91 ? 19.470 -21.933 -4.360 1.00 37.91 91 ALA A CA 1
ATOM 711 C C . ALA A 1 91 ? 20.659 -21.996 -5.335 1.00 37.91 91 ALA A C 1
ATOM 713 O O . ALA A 1 91 ? 21.138 -23.069 -5.692 1.00 37.91 91 ALA A O 1
ATOM 714 N N . ARG A 1 92 ? 21.197 -20.834 -5.719 1.00 37.62 92 ARG A N 1
ATOM 715 C CA . ARG A 1 92 ? 22.616 -20.737 -6.052 1.00 37.62 92 ARG A CA 1
ATOM 716 C C . ARG A 1 92 ? 23.321 -20.451 -4.741 1.00 37.62 92 ARG A C 1
ATOM 718 O O . ARG A 1 92 ? 23.130 -19.399 -4.144 1.00 37.62 92 ARG A O 1
ATOM 725 N N . THR A 1 93 ? 24.048 -21.460 -4.281 1.00 36.50 93 THR A N 1
ATOM 726 C CA . THR A 1 93 ? 25.014 -21.471 -3.179 1.00 36.50 93 THR A CA 1
ATOM 727 C C . THR A 1 93 ? 25.578 -20.093 -2.828 1.00 36.50 93 THR A C 1
ATOM 729 O O . THR A 1 93 ? 26.610 -19.689 -3.351 1.00 36.50 93 THR A O 1
ATOM 732 N N . TYR A 1 94 ? 24.942 -19.410 -1.880 1.00 34.38 94 TYR A N 1
ATOM 733 C CA . TYR A 1 94 ? 25.569 -18.350 -1.103 1.00 34.38 94 TYR A CA 1
ATOM 734 C C . TYR A 1 94 ? 25.233 -18.578 0.367 1.00 34.38 94 TYR A C 1
ATOM 736 O O . TYR A 1 94 ? 24.091 -18.470 0.809 1.00 34.38 94 TYR A O 1
ATOM 744 N N . HIS A 1 95 ? 26.264 -18.954 1.120 1.00 35.31 95 HIS A N 1
ATOM 745 C CA . HIS A 1 95 ? 26.243 -19.064 2.570 1.00 35.31 95 HIS A CA 1
ATOM 746 C C . HIS A 1 95 ? 26.045 -17.677 3.197 1.00 35.31 95 HIS A C 1
ATOM 748 O O . HIS A 1 95 ? 27.007 -17.027 3.589 1.00 35.31 95 HIS A O 1
ATOM 754 N N . SER A 1 96 ? 24.799 -17.224 3.329 1.00 33.25 96 SER A N 1
ATOM 755 C CA . SER A 1 96 ? 24.460 -16.124 4.233 1.00 33.25 96 SER A CA 1
ATOM 756 C C . SER A 1 96 ? 23.282 -16.533 5.112 1.00 33.25 96 SER A C 1
ATOM 758 O O . SER A 1 96 ? 22.143 -16.653 4.670 1.00 33.25 96 SER A O 1
ATOM 760 N N . LYS A 1 97 ? 23.598 -16.836 6.375 1.00 36.34 97 LYS A N 1
ATOM 761 C CA . LYS A 1 97 ? 22.741 -17.527 7.352 1.00 36.34 97 LYS A CA 1
ATOM 762 C C . LYS A 1 97 ? 21.686 -16.652 8.044 1.00 36.34 97 LYS A C 1
ATOM 764 O O . LYS A 1 97 ? 21.029 -17.148 8.949 1.00 36.34 97 LYS A O 1
ATOM 769 N N . SER A 1 98 ? 21.483 -15.389 7.665 1.00 36.03 98 SER A N 1
ATOM 770 C CA . SER A 1 98 ? 20.679 -14.489 8.516 1.00 36.03 98 SER A CA 1
ATOM 771 C C . SER A 1 98 ? 19.190 -14.375 8.165 1.00 36.03 98 SER A C 1
ATOM 773 O O . SER A 1 98 ? 18.429 -13.811 8.942 1.00 36.03 98 SER A O 1
ATOM 775 N N . VAL A 1 99 ? 18.718 -14.939 7.043 1.00 33.66 99 VAL A N 1
ATOM 776 C CA . VAL A 1 99 ? 17.273 -14.954 6.724 1.00 33.66 99 VAL A CA 1
ATOM 777 C C . VAL A 1 99 ? 16.836 -16.249 6.026 1.00 33.66 99 VAL A C 1
ATOM 779 O O . VAL A 1 99 ? 16.149 -16.240 5.010 1.00 33.66 99 VAL A O 1
ATOM 782 N N . VAL A 1 100 ? 17.275 -17.388 6.555 1.00 38.25 100 VAL A N 1
ATOM 783 C CA . VAL A 1 100 ? 17.028 -18.719 5.963 1.00 38.25 100 VAL A CA 1
ATOM 784 C C . VAL A 1 100 ? 16.079 -19.571 6.824 1.00 38.25 100 VAL A C 1
ATOM 786 O O . VAL A 1 100 ? 15.769 -20.704 6.486 1.00 38.25 100 VAL A O 1
ATOM 789 N N . VAL A 1 101 ? 15.539 -19.037 7.924 1.00 40.75 101 VAL A N 1
ATOM 790 C CA . VAL A 1 101 ? 14.852 -19.875 8.928 1.00 40.75 101 VAL A CA 1
ATOM 791 C C . VAL A 1 101 ? 13.399 -20.241 8.568 1.00 40.75 101 VAL A C 1
ATOM 793 O O . VAL A 1 101 ? 12.893 -21.223 9.091 1.00 40.75 101 VAL A O 1
ATOM 796 N N . LEU A 1 102 ? 12.731 -19.541 7.640 1.00 43.38 102 LEU A N 1
ATOM 797 C CA . LEU A 1 102 ? 11.346 -19.883 7.244 1.00 43.38 102 LEU A CA 1
ATOM 798 C C . LEU A 1 102 ? 11.231 -20.726 5.961 1.00 43.38 102 LEU A C 1
ATOM 800 O O . LEU A 1 102 ? 10.175 -21.291 5.710 1.00 43.38 102 LEU A O 1
ATOM 804 N N . VAL A 1 103 ? 12.288 -20.810 5.144 1.00 49.03 103 VAL A N 1
ATOM 805 C CA . VAL A 1 103 ? 12.219 -21.414 3.792 1.00 49.03 103 VAL A CA 1
ATOM 806 C C . VAL A 1 103 ? 12.752 -22.850 3.762 1.00 49.03 103 VAL A C 1
ATOM 808 O O . VAL A 1 103 ? 12.469 -23.600 2.836 1.00 49.03 103 VAL A O 1
ATOM 811 N N . GLN A 1 104 ? 13.498 -23.288 4.775 1.00 46.59 104 GLN A N 1
ATOM 812 C CA . GLN A 1 104 ? 14.252 -24.542 4.694 1.00 46.59 104 GLN A CA 1
ATOM 813 C C . GLN A 1 104 ? 13.449 -25.809 5.063 1.00 46.59 104 GLN A C 1
ATOM 815 O O . GLN A 1 104 ? 14.030 -26.774 5.554 1.00 46.59 104 GLN A O 1
ATOM 820 N N . GLY A 1 105 ? 12.130 -25.823 4.835 1.00 56.81 105 GLY A N 1
ATOM 821 C CA . GLY A 1 105 ? 11.286 -26.972 5.192 1.00 56.81 105 GLY A CA 1
ATOM 822 C C . GLY A 1 105 ? 9.900 -27.056 4.549 1.00 56.81 105 GLY A C 1
ATOM 823 O O . GLY A 1 105 ? 9.121 -27.902 4.975 1.00 56.81 105 GLY A O 1
ATOM 824 N N . LEU A 1 106 ? 9.569 -26.204 3.570 1.00 67.88 106 LEU A N 1
ATOM 825 C CA . LEU A 1 106 ? 8.281 -26.274 2.871 1.00 67.88 106 LEU A CA 1
ATOM 826 C C . LEU A 1 106 ? 8.432 -27.047 1.555 1.00 67.88 106 LEU A C 1
ATOM 828 O O . LEU A 1 106 ? 9.401 -26.837 0.824 1.00 67.88 106 LEU A O 1
ATOM 832 N N . GLU A 1 107 ? 7.491 -27.945 1.270 1.00 78.31 107 GLU A N 1
ATOM 833 C CA . GLU A 1 107 ? 7.497 -28.751 0.048 1.00 78.31 107 GLU A CA 1
ATOM 834 C C . GLU A 1 107 ? 7.289 -27.869 -1.201 1.00 78.31 107 GLU A C 1
ATOM 836 O O . GLU A 1 107 ? 6.642 -26.818 -1.159 1.00 78.31 107 GLU A O 1
ATOM 841 N N . ALA A 1 108 ? 7.910 -28.258 -2.320 1.00 76.12 108 ALA A N 1
ATOM 842 C CA . ALA A 1 108 ? 7.967 -27.436 -3.533 1.00 76.12 108 ALA A CA 1
ATOM 843 C C . ALA A 1 108 ? 6.594 -27.237 -4.203 1.00 76.12 108 ALA A C 1
ATOM 845 O O . ALA A 1 108 ? 6.357 -26.215 -4.847 1.00 76.12 108 ALA A O 1
ATOM 846 N N . ASP A 1 109 ? 5.691 -28.198 -4.040 1.00 80.12 109 ASP A N 1
ATOM 847 C CA . ASP A 1 109 ? 4.292 -28.130 -4.457 1.00 80.12 109 ASP A CA 1
ATOM 848 C C . ASP A 1 109 ? 3.522 -27.055 -3.678 1.00 80.12 109 ASP A C 1
ATOM 850 O O . ASP A 1 109 ? 2.863 -26.218 -4.293 1.00 80.12 109 ASP A O 1
ATOM 854 N N . ILE A 1 110 ? 3.699 -26.980 -2.356 1.00 81.69 110 ILE A N 1
ATOM 855 C CA . ILE A 1 110 ? 3.089 -25.939 -1.516 1.00 81.69 110 ILE A CA 1
ATOM 856 C C . ILE A 1 110 ? 3.595 -24.554 -1.933 1.00 81.69 110 ILE A C 1
ATOM 858 O O . ILE A 1 110 ? 2.809 -23.613 -2.047 1.00 81.69 110 ILE A O 1
ATOM 862 N N . VAL A 1 111 ? 4.899 -24.410 -2.195 1.00 79.06 111 VAL A N 1
ATOM 863 C CA . VAL A 1 111 ? 5.471 -23.142 -2.689 1.00 79.06 111 VAL A CA 1
ATOM 864 C C . VAL A 1 111 ? 4.849 -22.748 -4.032 1.00 79.06 111 VAL A C 1
ATOM 866 O O . VAL A 1 111 ? 4.470 -21.590 -4.212 1.00 79.06 111 VAL A O 1
ATOM 869 N N . SER A 1 112 ? 4.686 -23.704 -4.950 1.00 79.31 112 SER A N 1
ATOM 870 C CA . SER A 1 112 ? 4.036 -23.478 -6.247 1.00 79.31 112 SER A CA 1
ATOM 871 C C . SER A 1 112 ? 2.567 -23.060 -6.100 1.00 79.31 112 SER A C 1
ATOM 873 O O . SER A 1 112 ? 2.110 -22.145 -6.790 1.00 79.31 112 SER A O 1
ATOM 875 N N . ASP A 1 113 ? 1.818 -23.689 -5.196 1.00 84.88 113 ASP A N 1
ATOM 876 C CA . ASP A 1 113 ? 0.416 -23.348 -4.939 1.00 84.88 113 ASP A CA 1
ATOM 877 C C . ASP A 1 113 ? 0.271 -21.948 -4.329 1.00 84.88 113 ASP A C 1
ATOM 879 O O . ASP A 1 113 ? -0.586 -21.166 -4.759 1.00 84.88 113 ASP A O 1
ATOM 883 N N . ILE A 1 114 ? 1.147 -21.593 -3.383 1.00 84.12 114 ILE A N 1
ATOM 884 C CA . ILE A 1 114 ? 1.217 -20.240 -2.813 1.00 84.12 114 ILE A CA 1
ATOM 885 C C . ILE A 1 114 ? 1.526 -19.223 -3.913 1.00 84.12 114 ILE A C 1
ATOM 887 O O . ILE A 1 114 ? 0.847 -18.197 -3.999 1.00 84.12 114 ILE A O 1
ATOM 891 N N . GLN A 1 115 ? 2.503 -19.503 -4.778 1.00 83.06 115 GLN A N 1
ATOM 892 C CA . GLN A 1 115 ? 2.864 -18.609 -5.875 1.00 83.06 115 GLN A CA 1
ATOM 893 C C . GLN A 1 115 ? 1.675 -18.371 -6.815 1.00 83.06 115 GLN A C 1
ATOM 895 O O . GLN A 1 115 ? 1.330 -17.220 -7.086 1.00 83.06 115 GLN A O 1
ATOM 900 N N . LYS A 1 116 ? 0.985 -19.433 -7.241 1.00 85.56 116 LYS A N 1
ATOM 901 C CA . LYS A 1 116 ? -0.199 -19.333 -8.108 1.00 85.56 116 LYS A CA 1
ATOM 902 C C . LYS A 1 116 ? -1.331 -18.537 -7.456 1.00 85.56 116 LYS A C 1
ATOM 904 O O . LYS A 1 116 ? -2.026 -17.767 -8.122 1.00 85.56 116 LYS A O 1
ATOM 909 N N . TYR A 1 117 ? -1.534 -18.714 -6.152 1.00 88.88 117 TYR A N 1
ATOM 910 C CA . TYR A 1 117 ? -2.525 -17.948 -5.404 1.00 88.88 117 TYR A CA 1
ATOM 911 C C . TYR A 1 117 ? -2.164 -16.455 -5.336 1.00 88.88 117 TYR A C 1
ATOM 913 O O . TYR A 1 117 ? -3.030 -15.605 -5.555 1.00 88.88 117 TYR A O 1
ATOM 921 N N . LEU A 1 118 ? -0.890 -16.129 -5.093 1.00 87.94 118 LEU A N 1
ATOM 922 C CA . LEU A 1 118 ? -0.391 -14.751 -5.084 1.00 87.94 118 LEU A CA 1
ATOM 923 C C . LEU A 1 118 ? -0.507 -14.089 -6.459 1.00 87.94 118 LEU A C 1
ATOM 925 O O . LEU A 1 118 ? -0.976 -12.955 -6.541 1.00 87.94 118 LEU A O 1
ATOM 929 N N . GLU A 1 119 ? -0.149 -14.791 -7.534 1.00 86.25 119 GLU A N 1
ATOM 930 C CA . GLU A 1 119 ? -0.328 -14.307 -8.907 1.00 86.25 119 GLU A CA 1
ATOM 931 C C . GLU A 1 119 ? -1.796 -13.961 -9.176 1.00 86.25 119 GLU A C 1
ATOM 933 O O . GLU A 1 119 ? -2.097 -12.852 -9.613 1.00 86.25 119 GLU A O 1
ATOM 938 N N . ASN A 1 120 ? -2.724 -14.854 -8.816 1.00 91.62 120 ASN A N 1
ATOM 939 C CA . ASN A 1 120 ? -4.158 -14.617 -8.975 1.00 91.62 120 ASN A CA 1
ATOM 940 C C . ASN A 1 120 ? -4.645 -13.413 -8.146 1.00 91.62 120 ASN A C 1
ATOM 942 O O . ASN A 1 120 ? -5.394 -12.571 -8.641 1.00 91.62 120 ASN A O 1
ATOM 946 N N . LEU A 1 121 ? -4.203 -13.279 -6.891 1.00 91.56 121 LEU A N 1
ATOM 947 C CA . LEU A 1 121 ? -4.516 -12.105 -6.068 1.00 91.56 121 LEU A CA 1
ATOM 948 C C . LEU A 1 121 ? -4.037 -10.804 -6.723 1.00 91.56 121 LEU A C 1
ATOM 950 O O . LEU A 1 121 ? -4.779 -9.819 -6.752 1.00 91.56 121 LEU A O 1
ATOM 954 N N . ILE A 1 122 ? -2.814 -10.798 -7.254 1.00 88.12 122 ILE A N 1
ATOM 955 C CA . ILE A 1 122 ? -2.221 -9.631 -7.912 1.00 88.12 122 ILE A CA 1
ATOM 956 C C . ILE A 1 122 ? -2.978 -9.294 -9.194 1.00 88.12 122 ILE A C 1
ATOM 958 O O . ILE A 1 122 ? -3.358 -8.136 -9.376 1.00 88.12 122 ILE A O 1
ATOM 962 N N . SER A 1 123 ? -3.280 -10.293 -10.024 1.00 89.44 123 SER A N 1
ATOM 963 C CA . SER A 1 123 ? -4.097 -10.133 -11.231 1.00 89.44 123 SER A CA 1
ATOM 964 C C . SER A 1 123 ? -5.510 -9.620 -10.936 1.00 89.44 123 SER A C 1
ATOM 966 O O . SER A 1 123 ? -6.065 -8.887 -11.747 1.00 89.44 123 SER A O 1
ATOM 968 N N . ASN A 1 124 ? -6.068 -9.922 -9.760 1.00 93.38 124 ASN A N 1
ATOM 969 C CA . ASN A 1 124 ? -7.369 -9.411 -9.307 1.00 93.38 124 ASN A CA 1
ATOM 970 C C . ASN A 1 124 ? -7.291 -8.050 -8.587 1.00 93.38 124 ASN A C 1
ATOM 972 O O . ASN A 1 124 ? -8.206 -7.678 -7.850 1.00 93.38 124 ASN A O 1
ATOM 976 N N . GLY A 1 125 ? -6.209 -7.291 -8.774 1.00 91.56 125 GLY A N 1
ATOM 977 C CA . GLY A 1 125 ? -6.124 -5.904 -8.317 1.00 91.56 125 GLY A CA 1
ATOM 978 C C . GLY A 1 125 ? -5.594 -5.718 -6.895 1.00 91.56 125 GLY A C 1
ATOM 979 O O . GLY A 1 125 ? -5.850 -4.676 -6.288 1.00 91.56 125 GLY A O 1
ATOM 980 N N . LEU A 1 126 ? -4.825 -6.674 -6.351 1.00 91.62 126 LEU A N 1
ATOM 981 C CA . LEU A 1 126 ? -4.164 -6.494 -5.049 1.00 91.62 126 LEU A CA 1
ATOM 982 C C . LEU A 1 126 ? -3.341 -5.197 -4.997 1.00 91.62 126 LEU A C 1
ATOM 984 O O . LEU A 1 126 ? -3.396 -4.502 -3.990 1.00 91.62 126 LEU A O 1
ATOM 988 N N . ARG A 1 127 ? -2.634 -4.827 -6.076 1.00 88.44 127 ARG A N 1
ATOM 989 C CA . ARG A 1 127 ? -1.826 -3.591 -6.133 1.00 88.44 127 ARG A CA 1
ATOM 990 C C . ARG A 1 127 ? -2.652 -2.338 -5.869 1.00 88.44 127 ARG A C 1
ATOM 992 O O . ARG A 1 127 ? -2.298 -1.554 -4.998 1.00 88.44 127 ARG A O 1
ATOM 999 N N . LEU A 1 128 ? -3.782 -2.196 -6.561 1.00 91.31 128 LEU A N 1
ATOM 1000 C CA . LEU A 1 128 ? -4.696 -1.067 -6.375 1.00 91.31 128 LEU A CA 1
ATOM 1001 C C . LEU A 1 128 ? -5.248 -1.027 -4.948 1.00 91.31 128 LEU A C 1
ATOM 1003 O O . LEU A 1 128 ? -5.319 0.040 -4.341 1.00 91.31 128 LEU A O 1
ATOM 1007 N N . ARG A 1 129 ? -5.573 -2.193 -4.378 1.00 93.31 129 ARG A N 1
ATOM 1008 C CA . ARG A 1 129 ? -6.026 -2.295 -2.984 1.00 93.31 129 ARG A CA 1
ATOM 1009 C C . ARG A 1 129 ? -4.937 -1.869 -1.999 1.00 93.31 129 ARG A C 1
ATOM 1011 O O . ARG A 1 129 ? -5.231 -1.108 -1.086 1.00 93.31 129 ARG A O 1
ATOM 1018 N N . LEU A 1 130 ? -3.689 -2.303 -2.194 1.00 89.81 130 LEU A N 1
ATOM 1019 C CA . LEU A 1 130 ? -2.550 -1.883 -1.368 1.00 89.81 130 LEU A CA 1
ATOM 1020 C C . LEU A 1 130 ? -2.317 -0.367 -1.462 1.00 89.81 130 LEU A C 1
ATOM 1022 O O . LEU A 1 130 ? -2.111 0.277 -0.438 1.00 89.81 130 LEU A O 1
ATOM 1026 N N . ILE A 1 131 ? -2.405 0.210 -2.663 1.00 86.19 131 ILE A N 1
ATOM 1027 C CA . ILE A 1 131 ? -2.292 1.661 -2.884 1.00 86.19 131 ILE A CA 1
ATOM 1028 C C . ILE A 1 131 ? -3.411 2.416 -2.149 1.00 86.19 131 ILE A C 1
ATOM 1030 O O . ILE A 1 131 ? -3.127 3.410 -1.481 1.00 86.19 131 ILE A O 1
ATOM 1034 N N . SER A 1 132 ? -4.662 1.944 -2.231 1.00 90.75 132 SER A N 1
ATOM 1035 C CA . SER A 1 132 ? -5.793 2.540 -1.499 1.00 90.75 132 SER A CA 1
ATOM 1036 C C . SER A 1 132 ? -5.562 2.501 0.007 1.00 90.75 132 SER A C 1
ATOM 1038 O O . SER A 1 132 ? -5.662 3.531 0.664 1.00 90.75 132 SER A O 1
ATOM 1040 N N . LEU A 1 133 ? -5.146 1.346 0.539 1.00 88.69 133 LEU A N 1
ATOM 1041 C CA . LEU A 1 133 ? -4.876 1.172 1.967 1.00 88.69 133 LEU A CA 1
ATOM 1042 C C . LEU A 1 133 ? -3.770 2.103 2.469 1.00 88.69 133 LEU A C 1
ATOM 1044 O O . LEU A 1 133 ? -3.903 2.674 3.546 1.00 88.69 133 LEU A O 1
ATOM 1048 N N . ILE A 1 134 ? -2.698 2.303 1.693 1.00 83.19 134 ILE A N 1
ATOM 1049 C CA . ILE A 1 134 ? -1.637 3.260 2.044 1.00 83.19 134 ILE A CA 1
ATOM 1050 C C . ILE A 1 134 ? -2.203 4.685 2.148 1.00 83.19 134 ILE A C 1
ATOM 1052 O O . ILE A 1 134 ? -1.845 5.403 3.079 1.00 83.19 134 ILE A O 1
ATOM 1056 N N . LYS A 1 135 ? -3.090 5.086 1.224 1.00 83.38 135 LYS A N 1
ATOM 1057 C CA . LYS A 1 135 ? -3.730 6.415 1.217 1.00 83.38 135 LYS A CA 1
ATOM 1058 C C . LYS A 1 135 ? -4.758 6.587 2.337 1.00 83.38 135 LYS A C 1
ATOM 1060 O O . LYS A 1 135 ? -4.896 7.682 2.870 1.00 83.38 135 LYS A O 1
ATOM 1065 N N . GLU A 1 136 ? -5.495 5.535 2.673 1.00 84.44 136 GLU A N 1
ATOM 1066 C CA . GLU A 1 136 ? -6.452 5.528 3.784 1.00 84.44 136 GLU A CA 1
ATOM 1067 C C . GLU A 1 136 ? -5.723 5.654 5.125 1.00 84.44 136 GLU A C 1
ATOM 1069 O O . GLU A 1 136 ? -6.069 6.520 5.923 1.00 84.44 136 GLU A O 1
ATOM 1074 N N . LEU A 1 137 ? -4.639 4.894 5.312 1.00 80.12 137 LEU A N 1
ATOM 1075 C CA . LEU A 1 137 ? -3.754 4.976 6.478 1.00 80.12 137 LEU A CA 1
ATOM 1076 C C . LEU A 1 137 ? -3.150 6.368 6.691 1.00 80.12 137 LEU A C 1
ATOM 1078 O O . LEU A 1 137 ? -2.911 6.761 7.828 1.00 80.12 137 LEU A O 1
ATOM 1082 N N . SER A 1 138 ? -2.900 7.125 5.619 1.00 74.62 138 SER A N 1
ATOM 1083 C CA . SER A 1 138 ? -2.431 8.515 5.723 1.00 74.62 138 SER A CA 1
ATOM 1084 C C . SER A 1 138 ? -3.436 9.456 6.397 1.00 74.62 138 SER A C 1
ATOM 1086 O O . SER A 1 138 ? -3.051 10.556 6.787 1.00 74.62 138 SER A O 1
ATOM 1088 N N . ARG A 1 139 ? -4.710 9.062 6.515 1.00 76.44 139 ARG A N 1
ATOM 1089 C CA . ARG A 1 139 ? -5.773 9.882 7.116 1.00 76.44 139 ARG A CA 1
ATOM 1090 C C . ARG A 1 139 ? -5.945 9.647 8.615 1.00 76.44 139 ARG A C 1
ATOM 1092 O O . ARG A 1 139 ? -6.605 10.457 9.250 1.00 76.44 139 ARG A O 1
ATOM 1099 N N . GLU A 1 140 ? -5.390 8.568 9.168 1.00 74.06 140 GLU A N 1
ATOM 1100 C CA . GLU A 1 140 ? -5.500 8.261 10.599 1.00 74.06 140 GLU A CA 1
ATOM 1101 C C . GLU A 1 140 ? -4.709 9.295 11.442 1.00 74.06 140 GLU A C 1
ATOM 1103 O O . GLU A 1 140 ? -3.566 9.641 11.125 1.00 74.06 140 GLU A O 1
ATOM 1108 N N . GLU A 1 141 ? -5.336 9.825 12.502 1.00 59.03 141 GLU A N 1
ATOM 1109 C CA . GLU A 1 141 ? -4.812 10.889 13.378 1.00 59.03 141 GLU A CA 1
ATOM 1110 C C . GLU A 1 141 ? -3.510 10.504 14.136 1.00 59.03 141 GLU A C 1
ATOM 1112 O O . GLU A 1 141 ? -3.159 9.328 14.253 1.00 59.03 141 GLU A O 1
ATOM 1117 N N . PRO A 1 142 ? -2.747 11.468 14.709 1.00 59.22 142 PRO A N 1
ATOM 1118 C CA . PRO A 1 142 ? -1.402 11.214 15.250 1.00 59.22 142 PRO A CA 1
ATOM 1119 C C . PRO A 1 142 ? -1.338 10.262 16.462 1.00 59.22 142 PRO A C 1
ATOM 1121 O O . PRO A 1 142 ? -0.237 9.842 16.844 1.00 59.22 142 PRO A O 1
ATOM 1124 N N . ALA A 1 143 ? -2.474 9.887 17.059 1.00 55.34 143 ALA A N 1
ATOM 1125 C CA . ALA A 1 143 ? -2.584 8.915 18.148 1.00 55.34 143 ALA A CA 1
ATOM 1126 C C . ALA A 1 143 ? -2.365 7.468 17.648 1.00 55.34 143 ALA A C 1
ATOM 1128 O O . ALA A 1 143 ? -3.258 6.630 17.648 1.00 55.34 143 ALA A O 1
ATOM 1129 N N . GLY A 1 144 ? -1.147 7.165 17.201 1.00 63.69 144 GLY A N 1
ATOM 1130 C CA . GLY A 1 144 ? -0.833 5.889 16.544 1.00 63.69 144 GLY A CA 1
ATOM 1131 C C . GLY A 1 144 ? 0.208 5.994 15.437 1.00 63.69 144 GLY A C 1
ATOM 1132 O O . GLY A 1 144 ? 0.550 4.992 14.820 1.00 63.69 144 GLY A O 1
ATOM 1133 N N . LEU A 1 145 ? 0.772 7.183 15.220 1.00 68.56 145 LEU A N 1
ATOM 1134 C CA . LEU A 1 145 ? 1.692 7.492 14.130 1.00 68.56 145 LEU A CA 1
ATOM 1135 C C . LEU A 1 145 ? 2.817 6.462 13.919 1.00 68.56 145 LEU A C 1
ATOM 1137 O O . LEU A 1 145 ? 3.101 6.089 12.788 1.00 68.56 145 LEU A O 1
ATOM 1141 N N . ALA A 1 146 ? 3.447 5.961 14.987 1.00 72.75 146 ALA A N 1
ATOM 1142 C CA . ALA A 1 146 ? 4.495 4.943 14.861 1.00 72.75 146 ALA A CA 1
ATOM 1143 C C . ALA A 1 146 ? 3.961 3.602 14.318 1.00 72.75 146 ALA A C 1
ATOM 1145 O O . ALA A 1 146 ? 4.641 2.928 13.543 1.00 72.75 146 ALA A O 1
ATOM 1146 N N . VAL A 1 147 ? 2.740 3.225 14.706 1.00 76.69 147 VAL A N 1
ATOM 1147 C CA . VAL A 1 147 ? 2.054 2.013 14.241 1.00 76.69 147 VAL A CA 1
ATOM 1148 C C . VAL A 1 147 ? 1.631 2.185 12.785 1.00 76.69 147 VAL A C 1
ATOM 1150 O O . VAL A 1 147 ? 2.006 1.365 11.951 1.00 76.69 147 VAL A O 1
ATOM 1153 N N . VAL A 1 148 ? 0.969 3.297 12.463 1.00 77.62 148 VAL A N 1
ATOM 1154 C CA . VAL A 1 148 ? 0.547 3.668 11.103 1.00 77.62 148 VAL A CA 1
ATOM 1155 C C . VAL A 1 148 ? 1.738 3.701 10.141 1.00 77.62 148 VAL A C 1
ATOM 1157 O O . VAL A 1 148 ? 1.697 3.080 9.078 1.00 77.62 148 VAL A O 1
ATOM 1160 N N . CYS A 1 149 ? 2.855 4.333 10.523 1.00 75.81 149 CYS A N 1
ATOM 1161 C CA . CYS A 1 149 ? 4.074 4.342 9.708 1.00 75.81 149 CYS A CA 1
ATOM 1162 C C . CYS A 1 149 ? 4.627 2.930 9.471 1.00 75.81 149 CYS A C 1
ATOM 1164 O O . CYS A 1 149 ? 5.097 2.621 8.374 1.00 75.81 149 CYS A O 1
ATOM 1166 N N . ARG A 1 150 ? 4.559 2.050 10.477 1.00 77.56 150 ARG A N 1
ATOM 1167 C CA . ARG A 1 150 ? 4.995 0.656 10.345 1.00 77.56 150 ARG A CA 1
ATOM 1168 C C . ARG A 1 150 ? 4.060 -0.165 9.454 1.00 77.56 150 ARG A C 1
ATOM 1170 O O . ARG A 1 150 ? 4.538 -1.020 8.716 1.00 77.56 150 ARG A O 1
ATOM 1177 N N . GLU A 1 151 ? 2.755 0.076 9.487 1.00 84.19 151 GLU A N 1
ATOM 1178 C CA . GLU A 1 151 ? 1.815 -0.580 8.570 1.00 84.19 151 GLU A CA 1
ATOM 1179 C C . GLU A 1 151 ? 2.049 -0.139 7.124 1.00 84.19 151 GLU A C 1
ATOM 1181 O O . GLU A 1 151 ? 2.174 -0.984 6.233 1.00 84.19 151 GLU A O 1
ATOM 1186 N N . ARG A 1 152 ? 2.225 1.170 6.901 1.00 81.00 152 ARG A N 1
ATOM 1187 C CA . ARG A 1 152 ? 2.589 1.733 5.590 1.00 81.00 152 ARG A CA 1
ATOM 1188 C C . ARG A 1 152 ? 3.899 1.144 5.060 1.00 81.00 152 ARG A C 1
ATOM 1190 O O . ARG A 1 152 ? 3.996 0.871 3.866 1.00 81.00 152 ARG A O 1
ATOM 1197 N N . LEU A 1 153 ? 4.868 0.869 5.939 1.00 78.00 153 LEU A N 1
ATOM 1198 C CA . LEU A 1 153 ? 6.109 0.163 5.596 1.00 78.00 153 LEU A CA 1
ATOM 1199 C C . LEU A 1 153 ? 5.874 -1.226 5.036 1.00 78.00 153 LEU A C 1
ATOM 1201 O O . LEU A 1 153 ? 6.374 -1.563 3.963 1.00 78.00 153 LEU A O 1
ATOM 1205 N N . ILE A 1 154 ? 5.103 -2.034 5.752 1.00 80.88 154 ILE A N 1
ATOM 1206 C CA . ILE A 1 154 ? 4.869 -3.419 5.355 1.00 80.88 154 ILE A CA 1
ATOM 1207 C C . ILE A 1 154 ? 4.039 -3.469 4.069 1.00 80.88 154 ILE A C 1
ATOM 1209 O O . ILE A 1 154 ? 4.394 -4.209 3.150 1.00 80.88 154 ILE A O 1
ATOM 1213 N N . LEU A 1 155 ? 2.989 -2.648 3.962 1.00 85.94 155 LEU A N 1
ATOM 1214 C CA . LEU A 1 155 ? 2.200 -2.495 2.731 1.00 85.94 155 LEU A CA 1
ATOM 1215 C C . LEU A 1 155 ? 3.075 -2.093 1.550 1.00 85.94 155 LEU A C 1
ATOM 1217 O O . LEU A 1 155 ? 2.945 -2.635 0.455 1.00 85.94 155 LEU A O 1
ATOM 1221 N N . GLY A 1 156 ? 4.010 -1.192 1.809 1.00 79.06 156 GLY A N 1
ATOM 1222 C CA . GLY A 1 156 ? 5.041 -0.794 0.886 1.00 79.06 156 GLY A CA 1
ATOM 1223 C C . GLY A 1 156 ? 5.874 -1.927 0.323 1.00 79.06 156 GLY A C 1
ATOM 1224 O O . GLY A 1 156 ? 5.964 -2.107 -0.891 1.00 79.06 156 GLY A O 1
ATOM 1225 N N . HIS A 1 157 ? 6.447 -2.732 1.214 1.00 78.31 157 HIS A N 1
ATOM 1226 C CA . HIS A 1 157 ? 7.169 -3.936 0.821 1.00 78.31 157 HIS A CA 1
ATOM 1227 C C . HIS A 1 157 ? 6.303 -4.885 0.009 1.00 78.31 157 HIS A C 1
ATOM 1229 O O . HIS A 1 157 ? 6.767 -5.408 -0.999 1.00 78.31 157 HIS A O 1
ATOM 1235 N N . CYS A 1 158 ? 5.054 -5.094 0.422 1.00 84.31 158 CYS A N 1
ATOM 1236 C CA . CYS A 1 158 ? 4.131 -5.963 -0.298 1.00 84.31 158 CYS A CA 1
ATOM 1237 C C . CYS A 1 158 ? 3.875 -5.446 -1.717 1.00 84.31 158 CYS A C 1
ATOM 1239 O O . CYS A 1 158 ? 3.923 -6.219 -2.673 1.00 84.31 158 CYS A O 1
ATOM 1241 N N . LEU A 1 159 ? 3.652 -4.139 -1.864 1.00 82.62 159 LEU A N 1
ATOM 1242 C CA . LEU A 1 159 ? 3.408 -3.503 -3.153 1.00 82.62 159 LEU A CA 1
ATOM 1243 C C . LEU A 1 159 ? 4.605 -3.687 -4.086 1.00 82.62 159 LEU A C 1
ATOM 1245 O O . LEU A 1 159 ? 4.422 -4.102 -5.229 1.00 82.62 159 LEU A O 1
ATOM 1249 N N . VAL A 1 160 ? 5.824 -3.471 -3.592 1.00 75.19 160 VAL A N 1
ATOM 1250 C CA . VAL A 1 160 ? 7.024 -3.629 -4.417 1.00 75.19 160 VAL A CA 1
ATOM 1251 C C . VAL A 1 160 ? 7.327 -5.099 -4.719 1.00 75.19 160 VAL A C 1
ATOM 1253 O O . VAL A 1 160 ? 7.605 -5.433 -5.864 1.00 75.19 160 VAL A O 1
ATOM 1256 N N . LEU A 1 161 ? 7.202 -6.008 -3.748 1.00 77.69 161 LEU A N 1
ATOM 1257 C CA . LEU A 1 161 ? 7.373 -7.444 -3.998 1.00 77.69 161 LEU A CA 1
ATOM 1258 C C . LEU A 1 161 ? 6.348 -7.974 -5.006 1.00 77.69 161 LEU A C 1
ATOM 1260 O O . LEU A 1 161 ? 6.688 -8.833 -5.811 1.00 77.69 161 LEU A O 1
ATOM 1264 N N . SER A 1 162 ? 5.122 -7.436 -5.025 1.00 80.69 162 SER A N 1
ATOM 1265 C CA . SER A 1 162 ? 4.084 -7.852 -5.979 1.00 80.69 162 SER A CA 1
ATOM 1266 C C . SER A 1 162 ? 4.505 -7.686 -7.441 1.00 80.69 162 SER A C 1
ATOM 1268 O O . SER A 1 162 ? 4.005 -8.389 -8.319 1.00 80.69 162 SER A O 1
ATOM 1270 N N . VAL A 1 163 ? 5.414 -6.752 -7.720 1.00 76.50 163 VAL A N 1
ATOM 1271 C CA . VAL A 1 163 ? 5.939 -6.474 -9.059 1.00 76.50 163 VAL A CA 1
ATOM 1272 C C . VAL A 1 163 ? 6.766 -7.645 -9.603 1.00 76.50 163 VAL A C 1
ATOM 1274 O O . VAL A 1 163 ? 6.833 -7.850 -10.810 1.00 76.50 163 VAL A O 1
ATOM 1277 N N . LEU A 1 164 ? 7.338 -8.457 -8.716 1.00 73.62 164 LEU A N 1
ATOM 1278 C CA . LEU A 1 164 ? 8.188 -9.590 -9.077 1.00 73.62 164 LEU A CA 1
ATOM 1279 C C . LEU A 1 164 ? 7.380 -10.828 -9.507 1.00 73.62 164 LEU A C 1
ATOM 1281 O O . LEU A 1 164 ? 7.938 -11.736 -10.110 1.00 73.62 164 LEU A O 1
ATOM 1285 N N . PHE A 1 165 ? 6.078 -10.868 -9.209 1.00 73.62 165 PHE A N 1
ATOM 1286 C CA . PHE A 1 165 ? 5.207 -12.018 -9.493 1.00 73.62 165 PHE A CA 1
ATOM 1287 C C . PHE A 1 165 ? 4.448 -11.878 -10.808 1.00 73.62 165 PHE A C 1
ATOM 1289 O O . PHE A 1 165 ? 4.398 -12.797 -11.615 1.00 73.62 165 PHE A O 1
ATOM 1296 N N . VAL A 1 166 ? 3.825 -10.720 -11.021 1.00 74.62 166 VAL A N 1
ATOM 1297 C CA . VAL A 1 166 ? 3.032 -10.445 -12.221 1.00 74.62 166 VAL A CA 1
ATOM 1298 C C . VAL A 1 166 ? 3.664 -9.271 -12.932 1.00 74.62 166 VAL A C 1
ATOM 1300 O O . VAL A 1 166 ? 4.011 -8.275 -12.303 1.00 74.62 166 VAL A O 1
ATOM 1303 N N . ARG A 1 167 ? 3.779 -9.347 -14.256 1.00 72.31 167 ARG A N 1
ATOM 1304 C CA . ARG A 1 167 ? 4.301 -8.232 -15.041 1.00 72.31 167 ARG A CA 1
ATOM 1305 C C . ARG A 1 167 ? 3.525 -6.945 -14.736 1.00 72.31 167 ARG A C 1
ATOM 1307 O O . ARG A 1 167 ? 2.297 -6.918 -14.766 1.00 72.31 167 ARG A O 1
ATOM 1314 N N . THR A 1 168 ? 4.259 -5.886 -14.436 1.00 75.00 168 THR A N 1
ATOM 1315 C CA . THR A 1 168 ? 3.701 -4.575 -14.092 1.00 75.00 168 THR A CA 1
ATOM 1316 C C . THR A 1 168 ? 3.398 -3.780 -15.358 1.00 75.00 168 THR A C 1
ATOM 1318 O O . THR A 1 168 ? 4.145 -3.857 -16.338 1.00 75.00 168 THR A O 1
ATOM 1321 N N . SER A 1 169 ? 2.272 -3.068 -15.368 1.00 77.19 169 SER A N 1
ATOM 1322 C CA . SER A 1 169 ? 1.896 -2.176 -16.470 1.00 77.19 169 SER A CA 1
ATOM 1323 C C . SER A 1 169 ? 2.618 -0.818 -16.349 1.00 77.19 169 SER A C 1
ATOM 1325 O O . SER A 1 169 ? 3.065 -0.476 -15.253 1.00 77.19 169 SER A O 1
ATOM 1327 N N . PRO A 1 170 ? 2.741 -0.024 -17.431 1.00 77.25 170 PRO A N 1
ATOM 1328 C CA . PRO A 1 170 ? 3.228 1.358 -17.348 1.00 77.25 170 PRO A CA 1
ATOM 1329 C C . PRO A 1 170 ? 2.510 2.187 -16.274 1.00 77.25 170 PRO A C 1
ATOM 1331 O O . PRO A 1 170 ? 3.147 2.908 -15.508 1.00 77.25 170 PRO A O 1
ATOM 1334 N N . GLU A 1 171 ? 1.187 2.043 -16.203 1.00 82.19 171 GLU A N 1
ATOM 1335 C CA . GLU A 1 171 ? 0.329 2.783 -15.278 1.00 82.19 171 GLU A CA 1
ATOM 1336 C C . GLU A 1 171 ? 0.535 2.326 -13.834 1.00 82.19 171 GLU A C 1
ATOM 1338 O O . GLU A 1 171 ? 0.702 3.162 -12.953 1.00 82.19 171 GLU A O 1
ATOM 1343 N N . ASP A 1 172 ? 0.682 1.019 -13.594 1.00 78.56 172 ASP A N 1
ATOM 1344 C CA . ASP A 1 172 ? 1.022 0.497 -12.268 1.00 78.56 172 ASP A CA 1
ATOM 1345 C C . ASP A 1 172 ? 2.353 1.095 -11.767 1.00 78.56 172 ASP A C 1
ATOM 1347 O O . ASP A 1 172 ? 2.468 1.447 -10.595 1.00 78.56 172 ASP A O 1
ATOM 1351 N N . VAL A 1 173 ? 3.375 1.220 -12.630 1.00 77.38 173 VAL A N 1
ATOM 1352 C CA . VAL A 1 173 ? 4.672 1.813 -12.244 1.00 77.38 173 VAL A CA 1
ATOM 1353 C C . VAL A 1 173 ? 4.511 3.289 -11.878 1.00 77.38 173 VAL A C 1
ATOM 1355 O O . VAL A 1 173 ? 5.074 3.727 -10.870 1.00 77.38 173 VAL A O 1
ATOM 1358 N N . LYS A 1 174 ? 3.737 4.048 -12.665 1.00 80.75 174 LYS A N 1
ATOM 1359 C CA . LYS A 1 174 ? 3.434 5.461 -12.392 1.00 80.75 174 LYS A CA 1
ATOM 1360 C C . LYS A 1 174 ? 2.674 5.610 -11.070 1.00 80.75 174 LYS A C 1
ATOM 1362 O O . LYS A 1 174 ? 3.095 6.394 -10.221 1.00 80.75 174 LYS A O 1
ATOM 1367 N N . ASP A 1 175 ? 1.628 4.820 -10.852 1.00 83.62 175 ASP A N 1
ATOM 1368 C CA . ASP A 1 175 ? 0.808 4.856 -9.637 1.00 83.62 175 ASP A CA 1
ATOM 1369 C C . ASP A 1 175 ? 1.610 4.492 -8.383 1.00 83.62 175 ASP A C 1
ATOM 1371 O O . ASP A 1 175 ? 1.495 5.164 -7.352 1.00 83.62 175 ASP A O 1
ATOM 1375 N N . ILE A 1 176 ? 2.460 3.462 -8.476 1.00 79.06 176 ILE A N 1
ATOM 1376 C CA . ILE A 1 176 ? 3.378 3.081 -7.398 1.00 79.06 176 ILE A CA 1
ATOM 1377 C C . ILE A 1 176 ? 4.351 4.232 -7.123 1.00 79.06 176 ILE A C 1
ATOM 1379 O O . ILE A 1 176 ? 4.514 4.622 -5.972 1.00 79.06 176 ILE A O 1
ATOM 1383 N N . PHE A 1 177 ? 4.975 4.825 -8.142 1.00 79.38 177 PHE A N 1
ATOM 1384 C CA . PHE A 1 177 ? 5.871 5.965 -7.932 1.00 79.38 177 PHE A CA 1
ATOM 1385 C C . PHE A 1 177 ? 5.159 7.139 -7.240 1.00 79.38 177 PHE A C 1
ATOM 1387 O O . PHE A 1 177 ? 5.682 7.688 -6.268 1.00 79.38 177 PHE A O 1
ATOM 1394 N N . LEU A 1 178 ? 3.961 7.503 -7.704 1.00 82.94 178 LEU A N 1
ATOM 1395 C CA . LEU A 1 178 ? 3.207 8.640 -7.178 1.00 82.94 178 LEU A CA 1
ATOM 1396 C C . LEU A 1 178 ? 2.790 8.431 -5.721 1.00 82.94 178 LEU A C 1
ATOM 1398 O O . LEU A 1 178 ? 3.045 9.313 -4.904 1.00 82.94 178 LEU A O 1
ATOM 1402 N N . VAL A 1 179 ? 2.240 7.264 -5.359 1.00 79.69 179 VAL A N 1
ATOM 1403 C CA . VAL A 1 179 ? 1.842 7.008 -3.960 1.00 79.69 179 VAL A CA 1
ATOM 1404 C C . VAL A 1 179 ? 3.045 7.034 -3.011 1.00 79.69 179 VAL A C 1
ATOM 1406 O O . VAL A 1 179 ? 2.927 7.489 -1.873 1.00 79.69 179 VAL A O 1
ATOM 1409 N N . LEU A 1 180 ? 4.217 6.591 -3.478 1.00 76.12 180 LEU A N 1
ATOM 1410 C CA . LEU A 1 180 ? 5.446 6.617 -2.686 1.00 76.12 180 LEU A CA 1
ATOM 1411 C C . LEU A 1 180 ? 6.009 8.031 -2.543 1.00 76.12 180 LEU A C 1
ATOM 1413 O O . LEU A 1 180 ? 6.394 8.426 -1.442 1.00 76.12 180 LEU A O 1
ATOM 1417 N N . LYS A 1 181 ? 6.001 8.814 -3.625 1.00 77.75 181 LYS A N 1
ATOM 1418 C CA . LYS A 1 181 ? 6.389 10.229 -3.609 1.00 77.75 181 LYS A CA 1
ATOM 1419 C C . LYS A 1 181 ? 5.486 11.038 -2.677 1.00 77.75 181 LYS A C 1
ATOM 1421 O O . LYS A 1 181 ? 5.984 11.824 -1.876 1.00 77.75 181 LYS A O 1
ATOM 1426 N N . ASP A 1 182 ? 4.173 10.849 -2.769 1.00 78.25 182 ASP A N 1
ATOM 1427 C CA . ASP A 1 182 ? 3.205 11.559 -1.931 1.00 78.25 182 ASP A CA 1
ATOM 1428 C C . ASP A 1 182 ? 3.399 11.181 -0.456 1.00 78.25 182 ASP A C 1
ATOM 1430 O O . ASP A 1 182 ? 3.484 12.061 0.401 1.00 78.25 182 ASP A O 1
ATOM 1434 N N . GLY A 1 183 ? 3.632 9.896 -0.164 1.00 71.06 183 GLY A N 1
ATOM 1435 C CA . GLY A 1 183 ? 3.991 9.449 1.181 1.00 71.06 183 GLY A CA 1
ATOM 1436 C C . GLY A 1 183 ? 5.281 10.079 1.717 1.00 71.06 183 GLY A C 1
ATOM 1437 O O . GLY A 1 183 ? 5.337 10.436 2.891 1.00 71.06 183 GLY A O 1
ATOM 1438 N N . ALA A 1 184 ? 6.293 10.281 0.868 1.00 68.00 184 ALA A N 1
ATOM 1439 C CA . ALA A 1 184 ? 7.519 10.987 1.244 1.00 68.00 184 ALA A CA 1
ATOM 1440 C C . ALA A 1 184 ? 7.266 12.465 1.605 1.00 68.00 184 ALA A C 1
ATOM 1442 O O . ALA A 1 184 ? 7.920 12.990 2.505 1.00 68.00 184 ALA A O 1
ATOM 1443 N N . SER A 1 185 ? 6.305 13.126 0.952 1.00 70.00 185 SER A N 1
ATOM 1444 C CA . SER A 1 185 ? 5.986 14.541 1.208 1.00 70.00 185 SER A CA 1
ATOM 1445 C C . SER A 1 185 ? 5.272 14.769 2.549 1.00 70.00 185 SER A C 1
ATOM 1447 O O . SER A 1 185 ? 5.573 15.729 3.260 1.00 70.00 185 SER A O 1
ATOM 1449 N N . GLU A 1 186 ? 4.398 13.842 2.959 1.00 65.12 186 GLU A N 1
ATOM 1450 C CA . GLU A 1 186 ? 3.649 13.899 4.230 1.00 65.12 186 GLU A CA 1
ATOM 1451 C C . GLU A 1 186 ? 4.560 13.836 5.473 1.00 65.12 186 GLU A C 1
ATOM 1453 O O . GLU A 1 186 ? 4.199 14.276 6.569 1.00 65.12 186 GLU A O 1
ATOM 1458 N N . LEU A 1 187 ? 5.766 13.293 5.314 1.00 57.38 187 LEU A N 1
ATOM 1459 C CA . LEU A 1 187 ? 6.706 13.029 6.402 1.00 57.38 187 LEU A CA 1
ATOM 1460 C C . LEU A 1 187 ? 7.487 14.263 6.876 1.00 57.38 187 LEU A C 1
ATOM 1462 O O . LEU A 1 187 ? 8.105 14.209 7.940 1.00 57.38 187 LEU A O 1
ATOM 1466 N N . SER A 1 188 ? 7.414 15.382 6.147 1.00 54.81 188 SER A N 1
ATOM 1467 C CA . SER A 1 188 ? 8.109 16.638 6.476 1.00 54.81 188 SER A CA 1
ATOM 1468 C C . SER A 1 188 ? 7.421 17.471 7.579 1.00 54.81 188 SER A C 1
ATOM 1470 O O . SER A 1 188 ? 8.038 18.332 8.209 1.00 54.81 188 SER A O 1
ATOM 1472 N N . GLY A 1 189 ? 6.153 17.187 7.903 1.00 52.78 189 GLY A N 1
ATOM 1473 C CA . GLY A 1 189 ? 5.402 17.915 8.935 1.00 52.78 189 GLY A CA 1
ATOM 1474 C C . GLY A 1 189 ? 5.768 17.528 10.381 1.00 52.78 189 GLY A C 1
ATOM 1475 O O . GLY A 1 189 ? 5.383 16.457 10.854 1.00 52.78 1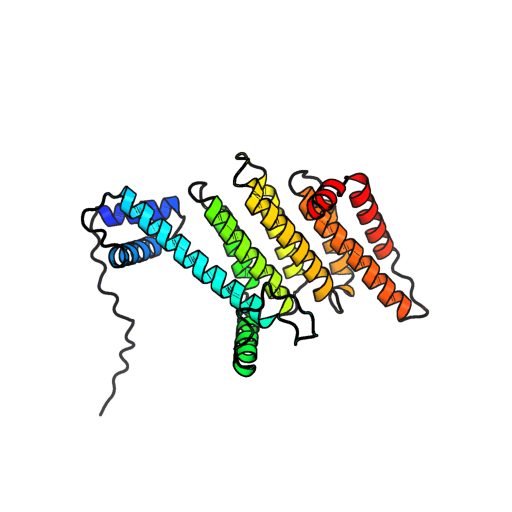89 GLY A O 1
ATOM 1476 N N . THR A 1 190 ? 6.509 18.399 11.075 1.00 51.09 190 THR A N 1
ATOM 1477 C CA . THR A 1 190 ? 6.611 18.596 12.546 1.00 51.09 190 THR A CA 1
ATOM 1478 C C . THR A 1 190 ? 6.276 17.409 13.480 1.00 51.09 190 THR A C 1
ATOM 1480 O O . THR A 1 190 ? 5.197 17.335 14.059 1.00 51.09 190 THR A O 1
ATOM 1483 N N . ASN A 1 191 ? 7.237 16.494 13.686 1.00 51.38 191 ASN A N 1
ATOM 1484 C CA . ASN A 1 191 ? 7.639 15.938 15.001 1.00 51.38 191 ASN A CA 1
ATOM 1485 C C . ASN A 1 191 ? 8.784 14.922 14.808 1.00 51.38 191 ASN A C 1
ATOM 1487 O O . ASN A 1 191 ? 8.603 13.841 14.251 1.00 51.38 191 ASN A O 1
ATOM 1491 N N . VAL A 1 192 ? 9.989 15.317 15.228 1.00 53.66 192 VAL A N 1
ATOM 1492 C CA . VAL A 1 192 ? 11.242 15.084 14.480 1.00 53.66 192 VAL A CA 1
ATOM 1493 C C . VAL A 1 192 ? 11.986 13.783 14.817 1.00 53.66 192 VAL A C 1
ATOM 1495 O O . VAL A 1 192 ? 12.852 13.385 14.055 1.00 53.66 192 VAL A O 1
ATOM 1498 N N . THR A 1 193 ? 11.670 13.055 15.889 1.00 51.78 193 THR A N 1
ATOM 1499 C CA . THR A 1 193 ? 12.530 11.928 16.322 1.00 51.78 193 THR A CA 1
ATOM 1500 C C . THR A 1 193 ? 12.000 10.536 15.972 1.00 51.78 193 THR A C 1
ATOM 1502 O O . THR A 1 193 ? 12.753 9.728 15.439 1.00 51.78 193 THR A O 1
ATOM 1505 N N . ILE A 1 194 ? 10.710 10.245 16.184 1.00 48.66 194 ILE A N 1
ATOM 1506 C CA . ILE A 1 194 ? 10.141 8.905 15.906 1.00 48.66 194 ILE A CA 1
ATOM 1507 C C . ILE A 1 194 ? 9.630 8.784 14.460 1.00 48.66 194 ILE A C 1
ATOM 1509 O O . ILE A 1 194 ? 9.790 7.726 13.852 1.00 48.66 194 ILE A O 1
ATOM 1513 N N . LYS A 1 195 ? 9.111 9.874 13.858 1.00 51.44 195 LYS A N 1
ATOM 1514 C CA . LYS A 1 195 ? 8.859 9.916 12.402 1.00 51.44 195 LYS A CA 1
ATOM 1515 C C . LYS A 1 195 ? 10.144 9.619 11.634 1.00 51.44 195 LYS A C 1
ATOM 1517 O O . LYS A 1 195 ? 10.117 8.870 10.670 1.00 51.44 195 LYS A O 1
ATOM 1522 N N . CYS A 1 196 ? 11.269 10.163 12.088 1.00 54.66 196 CYS A N 1
ATOM 1523 C CA . CYS A 1 196 ? 12.498 10.183 11.312 1.00 54.66 196 CYS A CA 1
ATOM 1524 C C . CYS A 1 196 ? 13.077 8.784 11.077 1.00 54.66 196 CYS A C 1
ATOM 1526 O O . CYS A 1 196 ? 13.297 8.427 9.933 1.00 54.66 196 CYS A O 1
ATOM 1528 N N . GLN A 1 197 ? 13.228 7.928 12.090 1.00 48.16 197 GLN A N 1
ATOM 1529 C CA . GLN A 1 197 ? 13.960 6.670 11.889 1.00 48.16 197 GLN A CA 1
ATOM 1530 C C . GLN A 1 197 ? 13.169 5.621 11.087 1.00 48.16 197 GLN A C 1
ATOM 1532 O O . GLN A 1 197 ? 13.674 5.087 10.102 1.00 48.16 197 GLN A O 1
ATOM 1537 N N . THR A 1 198 ? 11.908 5.346 11.440 1.00 50.94 198 THR A N 1
ATOM 1538 C CA . THR A 1 198 ? 11.089 4.358 10.709 1.00 50.94 198 THR A CA 1
ATOM 1539 C C . THR A 1 198 ? 10.753 4.834 9.299 1.00 50.94 198 THR A C 1
ATOM 1541 O O . THR A 1 198 ? 10.733 4.019 8.380 1.00 50.94 198 THR A O 1
ATOM 1544 N N . CYS A 1 199 ? 10.559 6.139 9.095 1.00 53.66 199 CYS A N 1
ATOM 1545 C CA . CYS A 1 199 ? 10.259 6.680 7.771 1.00 53.66 199 CYS A CA 1
ATOM 1546 C C . CYS A 1 199 ? 11.513 6.845 6.903 1.00 53.66 199 CYS A C 1
ATOM 1548 O O . CYS A 1 199 ? 11.425 6.767 5.684 1.00 53.66 199 CYS A O 1
ATOM 1550 N N . PHE A 1 200 ? 12.689 6.974 7.511 1.00 54.44 200 PHE A N 1
ATOM 1551 C CA . PHE A 1 200 ? 13.973 6.909 6.820 1.00 54.44 200 PHE A CA 1
ATOM 1552 C C . PHE A 1 200 ? 14.300 5.481 6.354 1.00 54.44 200 PHE A C 1
ATOM 1554 O O . PHE A 1 200 ? 14.657 5.278 5.196 1.00 54.44 200 PHE A O 1
ATOM 1561 N N . PHE A 1 201 ? 14.068 4.465 7.195 1.00 53.25 201 PHE A N 1
ATOM 1562 C CA . PHE A 1 201 ? 14.173 3.055 6.787 1.00 53.25 201 PHE A CA 1
ATOM 1563 C C . PHE A 1 201 ? 13.138 2.677 5.719 1.00 53.25 201 PHE A C 1
ATOM 1565 O O . PHE A 1 201 ? 13.465 1.954 4.779 1.00 53.25 201 PHE A O 1
ATOM 1572 N N . LEU A 1 202 ? 11.914 3.198 5.827 1.00 56.75 202 LEU A N 1
ATOM 1573 C CA . LEU A 1 202 ? 10.863 3.104 4.810 1.00 56.75 202 LEU A CA 1
ATOM 1574 C C . LEU A 1 202 ? 11.353 3.629 3.471 1.00 56.75 202 LEU A C 1
ATOM 1576 O O . LEU A 1 202 ? 11.311 2.915 2.477 1.00 56.75 202 LEU A O 1
ATOM 1580 N N . TYR A 1 203 ? 11.893 4.837 3.469 1.00 58.19 203 TYR A N 1
ATOM 1581 C CA . TYR A 1 203 ? 12.403 5.501 2.286 1.00 58.19 203 TYR A CA 1
ATOM 1582 C C . TYR A 1 203 ? 13.576 4.768 1.644 1.00 58.19 203 TYR A C 1
ATOM 1584 O O . TYR A 1 203 ? 13.549 4.515 0.447 1.00 58.19 203 TYR A O 1
ATOM 1592 N N . ILE A 1 204 ? 14.579 4.370 2.430 1.00 56.06 204 ILE A N 1
ATOM 1593 C CA . ILE A 1 204 ? 15.730 3.606 1.937 1.00 56.06 204 ILE A CA 1
ATOM 1594 C C . ILE A 1 204 ? 15.269 2.283 1.343 1.00 56.06 204 ILE A C 1
ATOM 1596 O O . ILE A 1 204 ? 15.661 1.924 0.235 1.00 56.06 204 ILE A O 1
ATOM 1600 N N . THR A 1 205 ? 14.400 1.565 2.049 1.00 53.84 205 THR A N 1
ATOM 1601 C CA . THR A 1 205 ? 13.989 0.240 1.599 1.00 53.84 205 THR A CA 1
ATOM 1602 C C . THR A 1 205 ? 13.041 0.333 0.401 1.00 53.84 205 THR A C 1
ATOM 1604 O O . THR A 1 205 ? 13.135 -0.493 -0.499 1.00 53.84 205 THR A O 1
ATOM 1607 N N . PHE A 1 206 ? 12.197 1.365 0.308 1.00 60.06 206 PHE A N 1
ATOM 1608 C CA . PHE A 1 206 ? 11.408 1.654 -0.892 1.00 60.06 206 PHE A CA 1
ATOM 1609 C C . PHE A 1 206 ? 12.261 2.076 -2.079 1.00 60.06 206 PHE A C 1
ATOM 1611 O O . PHE A 1 206 ? 12.047 1.561 -3.171 1.00 60.06 206 PHE A O 1
ATOM 1618 N N . SER A 1 207 ? 13.231 2.966 -1.878 1.00 58.59 207 SER A N 1
ATOM 1619 C CA . SER A 1 207 ? 14.169 3.391 -2.917 1.00 58.59 207 SER A CA 1
ATOM 1620 C C . SER A 1 207 ? 14.955 2.198 -3.453 1.00 58.59 207 SER A C 1
ATOM 1622 O O . SER A 1 207 ? 15.018 2.005 -4.664 1.00 58.59 207 SER A O 1
ATOM 1624 N N . LEU A 1 208 ? 15.488 1.339 -2.580 1.00 56.75 208 LEU A N 1
ATOM 1625 C CA . LEU A 1 208 ? 16.240 0.144 -2.973 1.00 56.75 208 LEU A CA 1
ATOM 1626 C C . LEU A 1 208 ? 15.356 -0.907 -3.654 1.00 56.75 208 LEU A C 1
ATOM 1628 O O . LEU A 1 208 ? 15.753 -1.474 -4.670 1.00 56.75 208 LEU A O 1
ATOM 1632 N N . LEU A 1 209 ? 14.146 -1.150 -3.144 1.00 55.59 209 LEU A N 1
ATOM 1633 C CA . LEU A 1 209 ? 13.227 -2.122 -3.734 1.00 55.59 209 LEU A CA 1
ATOM 1634 C C . LEU A 1 209 ? 12.637 -1.630 -5.061 1.00 55.59 209 LEU A C 1
ATOM 1636 O O . LEU A 1 209 ? 12.475 -2.428 -5.977 1.00 55.59 209 LEU A O 1
ATOM 1640 N N . PHE A 1 210 ? 12.348 -0.335 -5.206 1.00 58.22 210 PHE A N 1
ATOM 1641 C CA . PHE A 1 210 ? 11.891 0.228 -6.477 1.00 58.22 210 PHE A CA 1
ATOM 1642 C C . PHE A 1 210 ? 13.027 0.279 -7.504 1.00 58.22 210 PHE A C 1
ATOM 1644 O O . PHE A 1 210 ? 12.803 -0.002 -8.675 1.00 58.22 210 PHE A O 1
ATOM 1651 N N . SER A 1 211 ? 14.265 0.526 -7.064 1.00 55.44 211 SER A N 1
ATOM 1652 C CA . SER A 1 211 ? 15.459 0.380 -7.911 1.00 55.44 211 SER A CA 1
ATOM 1653 C C . SER A 1 211 ? 15.639 -1.060 -8.395 1.00 55.44 211 SER A C 1
ATOM 1655 O O . SER A 1 211 ? 15.952 -1.297 -9.559 1.00 55.44 211 SER A O 1
ATOM 1657 N N . LEU A 1 212 ? 15.382 -2.032 -7.517 1.00 55.03 212 LEU A N 1
ATOM 1658 C CA . LEU A 1 212 ? 15.394 -3.456 -7.846 1.00 55.03 212 LEU A CA 1
ATOM 1659 C C . LEU A 1 212 ? 14.243 -3.840 -8.790 1.00 55.03 212 LEU A C 1
ATOM 1661 O O . LEU A 1 212 ? 14.422 -4.669 -9.678 1.00 55.03 212 LEU A O 1
ATOM 1665 N N . VAL A 1 213 ? 13.073 -3.216 -8.641 1.00 56.97 213 VAL A N 1
ATOM 1666 C CA . VAL A 1 213 ? 11.938 -3.356 -9.562 1.00 56.97 213 VAL A CA 1
ATOM 1667 C C . VAL A 1 213 ? 12.244 -2.759 -10.927 1.00 56.97 213 VAL A C 1
ATOM 1669 O O . VAL A 1 213 ? 11.968 -3.400 -11.931 1.00 56.97 213 VAL A O 1
ATOM 1672 N N . ILE A 1 214 ? 12.875 -1.590 -10.992 1.00 57.16 214 ILE A N 1
ATOM 1673 C CA . ILE A 1 214 ? 13.368 -1.025 -12.249 1.00 57.16 214 ILE A CA 1
ATOM 1674 C C . ILE A 1 214 ? 14.347 -2.014 -12.903 1.00 57.16 214 ILE A C 1
ATOM 1676 O O . ILE A 1 214 ? 14.194 -2.353 -14.072 1.00 57.16 214 ILE A O 1
ATOM 1680 N N . ALA A 1 215 ? 15.294 -2.559 -12.140 1.00 53.69 215 ALA A N 1
ATOM 1681 C CA . ALA A 1 215 ? 16.259 -3.524 -12.661 1.00 53.69 215 ALA A CA 1
ATOM 1682 C C . ALA A 1 215 ? 15.626 -4.854 -13.130 1.00 53.69 215 ALA A C 1
ATOM 1684 O O . ALA A 1 215 ? 16.151 -5.470 -14.049 1.00 53.69 215 ALA A O 1
ATOM 1685 N N . SER A 1 216 ? 14.514 -5.295 -12.527 1.00 52.19 216 SER A N 1
ATOM 1686 C CA . SER A 1 216 ? 13.878 -6.598 -12.812 1.00 52.19 216 SER A CA 1
ATOM 1687 C C . SER A 1 216 ? 12.690 -6.541 -13.784 1.00 52.19 216 SER A C 1
ATOM 1689 O O . SER A 1 216 ? 12.492 -7.470 -14.560 1.00 52.19 216 SER A O 1
ATOM 1691 N N . VAL A 1 217 ? 11.897 -5.466 -13.789 1.00 54.50 217 VAL A N 1
ATOM 1692 C CA . VAL A 1 217 ? 10.717 -5.297 -14.667 1.00 54.50 217 VAL A CA 1
ATOM 1693 C C . VAL A 1 217 ? 11.096 -4.811 -16.051 1.00 54.50 217 VAL A C 1
ATOM 1695 O O . VAL A 1 217 ? 10.421 -5.128 -17.036 1.00 54.50 217 VAL A O 1
ATOM 1698 N N . LEU A 1 218 ? 12.151 -4.008 -16.148 1.00 54.69 218 LEU A N 1
ATOM 1699 C CA . LEU A 1 218 ? 12.512 -3.403 -17.420 1.00 54.69 218 LEU A CA 1
ATOM 1700 C C . LEU A 1 218 ? 13.315 -4.336 -18.336 1.00 54.69 218 LEU A C 1
ATOM 1702 O O . LEU A 1 218 ? 13.651 -3.933 -19.445 1.00 54.69 218 LEU A O 1
ATOM 1706 N N . ASP A 1 219 ? 13.522 -5.595 -17.945 1.00 55.41 219 ASP A N 1
ATOM 1707 C CA . ASP A 1 219 ? 14.381 -6.550 -18.653 1.00 55.41 219 ASP A CA 1
ATOM 1708 C C . ASP A 1 219 ? 13.869 -6.990 -20.047 1.00 55.41 219 ASP A C 1
ATOM 1710 O O . ASP A 1 219 ? 14.556 -7.722 -20.752 1.00 55.41 219 ASP A O 1
ATOM 1714 N N . ALA A 1 220 ? 12.700 -6.535 -20.537 1.00 54.38 220 ALA A N 1
ATOM 1715 C CA . ALA A 1 220 ? 12.370 -6.794 -21.952 1.00 54.38 220 ALA A CA 1
ATOM 1716 C C . ALA A 1 220 ? 11.330 -5.898 -22.636 1.00 54.38 220 ALA A C 1
ATOM 1718 O O . ALA A 1 220 ? 11.500 -5.604 -23.820 1.00 54.38 220 ALA A O 1
ATOM 1719 N N . VAL A 1 221 ? 10.220 -5.525 -21.979 1.00 55.28 221 VAL A N 1
ATOM 1720 C CA . VAL A 1 221 ? 9.044 -5.023 -22.730 1.00 55.28 221 VAL A CA 1
ATOM 1721 C C . VAL A 1 221 ? 8.659 -3.579 -22.425 1.00 55.28 221 VAL A C 1
ATOM 1723 O O . VAL A 1 221 ? 8.397 -2.841 -23.367 1.00 55.28 221 VAL A O 1
ATOM 1726 N N . LEU A 1 222 ? 8.675 -3.137 -21.161 1.00 58.91 222 LEU A N 1
ATOM 1727 C CA . LEU A 1 222 ? 8.438 -1.715 -20.851 1.00 58.91 222 LEU A CA 1
ATOM 1728 C C . LEU A 1 222 ? 9.600 -0.827 -21.310 1.00 58.91 222 LEU A C 1
ATOM 1730 O O . LEU A 1 222 ? 9.383 0.292 -21.753 1.00 58.91 222 LEU A O 1
ATOM 1734 N N . SER A 1 223 ? 10.826 -1.358 -21.282 1.00 60.88 223 SER A N 1
ATOM 1735 C CA . SER A 1 223 ? 12.025 -0.651 -21.745 1.00 60.88 223 SER A CA 1
ATOM 1736 C C . SER A 1 223 ? 11.956 -0.320 -23.241 1.00 60.88 223 SER A C 1
ATOM 1738 O O . SER A 1 223 ? 12.475 0.703 -23.675 1.00 60.88 223 SER A O 1
ATOM 1740 N N . ARG A 1 224 ? 11.234 -1.116 -24.043 1.00 65.81 224 ARG A N 1
ATOM 1741 C CA . ARG A 1 224 ? 11.055 -0.866 -25.484 1.00 65.81 224 ARG A CA 1
ATOM 1742 C C . ARG A 1 224 ? 9.981 0.175 -25.796 1.00 65.81 224 ARG A C 1
ATOM 1744 O O . ARG A 1 224 ? 9.988 0.722 -26.896 1.00 65.81 224 ARG A O 1
ATOM 1751 N N . ASP A 1 225 ? 9.095 0.474 -24.851 1.00 74.44 225 ASP A N 1
ATOM 1752 C CA . ASP A 1 225 ? 8.015 1.439 -25.037 1.00 74.44 225 ASP A CA 1
ATOM 1753 C C . ASP A 1 225 ? 8.540 2.876 -24.892 1.00 74.44 225 ASP A C 1
ATOM 1755 O O . ASP A 1 225 ? 8.770 3.372 -23.790 1.00 74.44 225 ASP A O 1
ATOM 1759 N N . ALA A 1 226 ? 8.745 3.547 -26.027 1.00 77.69 226 ALA A N 1
ATOM 1760 C CA . ALA A 1 226 ? 9.249 4.918 -26.064 1.00 77.69 226 ALA A CA 1
ATOM 1761 C C . ALA A 1 226 ? 8.288 5.930 -25.415 1.00 77.69 226 ALA A C 1
ATOM 1763 O O . ALA A 1 226 ? 8.756 6.906 -24.830 1.00 77.69 226 ALA A O 1
ATOM 1764 N N . SER A 1 227 ? 6.972 5.686 -25.473 1.00 82.75 227 SER A N 1
ATOM 1765 C CA . SER A 1 227 ? 5.978 6.556 -24.833 1.00 82.75 227 SER A CA 1
ATOM 1766 C C . SER A 1 227 ? 6.110 6.470 -23.321 1.00 82.75 227 SER A C 1
ATOM 1768 O O . SER A 1 227 ? 6.194 7.493 -22.650 1.00 82.75 227 SER A O 1
ATOM 1770 N N . PHE A 1 228 ? 6.214 5.250 -22.784 1.00 82.44 228 PHE A N 1
ATOM 1771 C CA . PHE A 1 228 ? 6.435 5.063 -21.354 1.00 82.44 228 PHE A CA 1
ATOM 1772 C C . PHE A 1 228 ? 7.760 5.676 -20.894 1.00 82.44 228 PHE A C 1
ATOM 1774 O O . PHE A 1 228 ? 7.775 6.360 -19.873 1.00 82.44 228 PHE A O 1
ATOM 1781 N N . ARG A 1 229 ? 8.862 5.470 -21.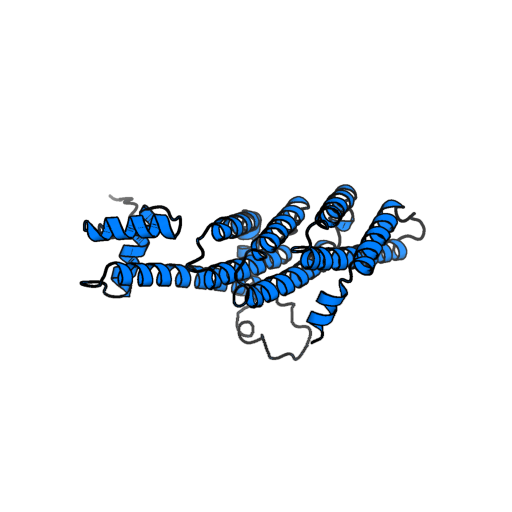635 1.00 80.56 229 ARG A N 1
ATOM 1782 C CA . ARG A 1 229 ? 10.166 6.061 -21.282 1.00 80.56 229 ARG A CA 1
ATOM 1783 C C . ARG A 1 229 ? 10.093 7.584 -21.207 1.00 80.56 229 ARG A C 1
ATOM 1785 O O . ARG A 1 229 ? 10.609 8.151 -20.249 1.00 80.56 229 ARG A O 1
ATOM 1792 N N . HIS A 1 230 ? 9.444 8.221 -22.182 1.00 85.25 230 HIS A N 1
ATOM 1793 C CA . HIS A 1 230 ? 9.265 9.669 -22.190 1.00 85.25 230 HIS A CA 1
ATOM 1794 C C . HIS A 1 230 ? 8.400 10.139 -21.015 1.00 85.25 230 HIS A C 1
ATOM 1796 O O . HIS A 1 230 ? 8.861 10.956 -20.220 1.00 85.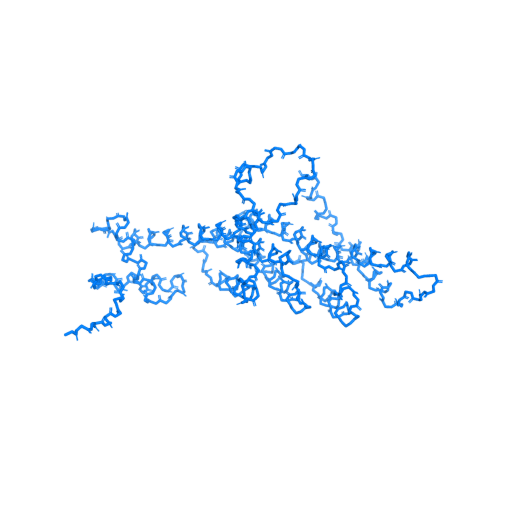25 230 HIS A O 1
ATOM 1802 N N . ASP A 1 231 ? 7.198 9.578 -20.856 1.00 84.88 231 ASP A N 1
ATOM 1803 C CA . ASP A 1 231 ? 6.265 9.956 -19.789 1.00 84.88 231 ASP A CA 1
ATOM 1804 C C . ASP A 1 231 ? 6.891 9.784 -18.402 1.00 84.88 231 ASP A C 1
ATOM 1806 O O . ASP A 1 231 ? 6.799 10.659 -17.541 1.00 84.88 231 ASP A O 1
ATOM 1810 N N . PHE A 1 232 ? 7.526 8.633 -18.168 1.00 83.69 232 PHE A N 1
ATOM 1811 C CA . PHE A 1 232 ? 8.131 8.321 -16.881 1.00 83.69 232 PHE A CA 1
ATOM 1812 C C . PHE A 1 232 ? 9.332 9.225 -16.596 1.00 83.69 232 PHE A C 1
ATOM 1814 O O . PHE A 1 232 ? 9.487 9.691 -15.465 1.00 83.69 232 PHE A O 1
ATOM 1821 N N . HIS A 1 233 ? 10.144 9.531 -17.614 1.00 86.19 233 HIS A N 1
ATOM 1822 C CA . HIS A 1 233 ? 11.232 10.495 -17.483 1.00 86.19 233 HIS A CA 1
ATOM 1823 C C . HIS A 1 233 ? 10.707 11.876 -17.072 1.00 86.19 233 HIS A C 1
ATOM 1825 O O . HIS A 1 233 ? 11.173 12.422 -16.073 1.00 86.19 233 HIS A O 1
ATOM 1831 N N . GLU A 1 234 ? 9.691 12.404 -17.758 1.00 88.31 234 GLU A N 1
ATOM 1832 C CA . GLU A 1 234 ? 9.087 13.700 -17.415 1.00 88.31 234 GLU A CA 1
ATOM 1833 C C . GLU A 1 234 ? 8.550 13.721 -15.976 1.00 88.31 234 GLU A C 1
ATOM 1835 O O . GLU A 1 234 ? 8.832 14.652 -15.220 1.00 88.31 234 GLU A O 1
ATOM 1840 N N . ILE A 1 235 ? 7.849 12.664 -15.550 1.00 85.69 235 ILE A N 1
ATOM 1841 C CA . ILE A 1 235 ? 7.309 12.539 -14.185 1.00 85.69 235 ILE A CA 1
ATOM 1842 C C . ILE A 1 235 ? 8.427 12.602 -13.129 1.00 85.69 235 ILE A C 1
ATOM 1844 O O . ILE A 1 235 ? 8.319 13.329 -12.135 1.00 85.69 235 ILE A O 1
ATOM 1848 N N . VAL A 1 236 ? 9.512 11.853 -13.332 1.00 81.12 236 VAL A N 1
ATOM 1849 C CA . VAL A 1 236 ? 10.634 11.772 -12.384 1.00 81.12 236 VAL A CA 1
ATOM 1850 C C . VAL A 1 236 ? 11.444 13.079 -12.351 1.00 81.12 236 VAL A C 1
ATOM 1852 O O . VAL A 1 236 ? 11.937 13.494 -11.290 1.00 81.12 236 VAL A O 1
ATOM 1855 N N . MET A 1 237 ? 11.565 13.766 -13.487 1.00 85.25 237 MET A N 1
ATOM 1856 C CA . MET A 1 237 ? 12.273 15.046 -13.581 1.00 85.25 237 MET A CA 1
ATOM 1857 C C . MET A 1 237 ? 11.452 16.204 -12.995 1.00 85.25 237 MET A C 1
ATOM 1859 O O . MET A 1 237 ? 12.000 17.015 -12.246 1.00 85.25 237 MET A O 1
ATOM 1863 N N . ALA A 1 238 ? 10.135 16.234 -13.217 1.00 83.81 238 ALA A N 1
ATOM 1864 C CA . ALA A 1 238 ? 9.237 17.260 -12.677 1.00 83.81 238 ALA A CA 1
ATOM 1865 C C . ALA A 1 238 ? 9.135 17.236 -11.141 1.00 83.81 238 ALA A C 1
ATOM 1867 O O . ALA A 1 238 ? 8.961 18.275 -10.502 1.00 83.81 238 ALA A O 1
ATOM 1868 N N . ALA A 1 239 ? 9.292 16.061 -10.525 1.00 67.69 239 ALA A N 1
ATOM 1869 C CA . ALA A 1 239 ? 9.174 15.875 -9.078 1.00 67.69 239 ALA A CA 1
ATOM 1870 C C . ALA A 1 239 ? 10.294 16.545 -8.244 1.00 67.69 239 ALA A C 1
ATOM 1872 O O . ALA A 1 239 ? 10.280 16.458 -7.020 1.00 67.69 239 ALA A O 1
ATOM 1873 N N . GLY A 1 240 ? 11.262 17.222 -8.872 1.00 60.97 240 GLY A N 1
ATOM 1874 C CA . GLY A 1 240 ? 12.440 17.780 -8.205 1.00 60.97 240 GLY A CA 1
ATOM 1875 C C . GLY A 1 240 ? 12.263 19.103 -7.460 1.00 60.97 240 GLY A C 1
ATOM 1876 O O . GLY A 1 240 ? 13.229 19.609 -6.906 1.00 60.97 240 GLY A O 1
ATOM 1877 N N . ASN A 1 241 ? 11.098 19.732 -7.430 1.00 64.88 241 ASN A N 1
ATOM 1878 C CA . ASN A 1 241 ? 11.026 21.087 -6.861 1.00 64.88 241 ASN A CA 1
ATOM 1879 C C . ASN A 1 241 ? 10.818 21.136 -5.338 1.00 64.88 241 ASN A C 1
ATOM 1881 O O . ASN A 1 241 ? 10.939 22.211 -4.758 1.00 64.88 241 ASN A O 1
ATOM 1885 N N . ASP A 1 242 ? 10.564 19.998 -4.684 1.00 68.62 242 ASP A N 1
ATOM 1886 C CA . ASP A 1 242 ? 10.350 19.922 -3.235 1.00 68.62 242 ASP A CA 1
ATOM 1887 C C . ASP A 1 242 ? 11.552 19.260 -2.523 1.00 68.62 242 ASP A C 1
ATOM 1889 O O . ASP A 1 242 ? 11.819 18.073 -2.744 1.00 68.62 242 ASP A O 1
ATOM 1893 N N . PRO A 1 243 ? 12.281 19.987 -1.649 1.00 69.12 243 PRO A N 1
ATOM 1894 C CA . PRO A 1 243 ? 13.452 19.458 -0.948 1.00 69.12 243 PRO A CA 1
ATOM 1895 C C . PRO A 1 243 ? 13.130 18.273 -0.024 1.00 69.12 243 PRO A C 1
ATOM 1897 O O . PRO A 1 243 ? 14.031 17.503 0.303 1.00 69.12 243 PRO A O 1
ATOM 1900 N N . ASN A 1 244 ? 11.869 18.091 0.379 1.00 67.25 244 ASN A N 1
ATOM 1901 C CA . ASN A 1 244 ? 11.461 17.016 1.285 1.00 67.25 244 ASN A CA 1
ATOM 1902 C C . ASN A 1 244 ? 11.447 15.641 0.609 1.00 67.25 244 ASN A C 1
ATOM 1904 O O . ASN A 1 244 ? 11.807 14.631 1.214 1.00 67.25 244 ASN A O 1
ATOM 1908 N N . VAL A 1 245 ? 11.049 15.600 -0.662 1.00 70.38 245 VAL A N 1
ATOM 1909 C CA . VAL A 1 245 ? 10.972 14.360 -1.451 1.00 70.38 245 VAL A CA 1
ATOM 1910 C C . VAL A 1 245 ? 12.215 14.136 -2.307 1.00 70.38 245 VAL A C 1
ATOM 1912 O O . VAL A 1 245 ? 12.373 13.073 -2.902 1.00 70.38 245 VAL A O 1
ATOM 1915 N N . GLU A 1 246 ? 13.125 15.106 -2.359 1.00 73.00 246 GLU A N 1
ATOM 1916 C CA . GLU A 1 246 ? 14.231 15.110 -3.315 1.00 73.00 246 GLU A CA 1
ATOM 1917 C C . GLU A 1 246 ? 15.213 13.948 -3.128 1.00 73.00 246 GLU A C 1
ATOM 1919 O O . GLU A 1 246 ? 15.714 13.421 -4.116 1.00 73.00 246 GLU A O 1
ATOM 1924 N N . GLY A 1 247 ? 15.460 13.473 -1.903 1.00 70.94 247 GLY A N 1
ATOM 1925 C CA . GLY A 1 247 ? 16.292 12.276 -1.714 1.00 70.94 247 GLY A CA 1
ATOM 1926 C C . GLY A 1 247 ? 15.640 10.988 -2.257 1.00 70.94 247 GLY A C 1
ATOM 1927 O O . GLY A 1 247 ? 16.343 10.077 -2.696 1.00 70.94 247 GLY A O 1
ATOM 1928 N N . PHE A 1 248 ? 14.302 10.918 -2.290 1.00 73.06 248 PHE A N 1
ATOM 1929 C CA . PHE A 1 248 ? 13.520 9.753 -2.699 1.00 73.06 248 PHE A CA 1
ATOM 1930 C C . PHE A 1 248 ? 13.600 9.739 -4.196 1.00 73.06 248 PHE A C 1
ATOM 1932 O O . PHE A 1 248 ? 14.165 8.829 -4.793 1.00 73.06 248 PHE A O 1
ATOM 1939 N N . VAL A 1 249 ? 13.127 10.834 -4.786 1.00 77.38 249 VAL A N 1
ATOM 1940 C CA . VAL A 1 249 ? 13.108 11.027 -6.223 1.00 77.38 249 VAL A CA 1
ATOM 1941 C C . VAL A 1 249 ? 14.528 10.969 -6.784 1.00 77.38 249 VAL A C 1
ATOM 1943 O O . VAL A 1 249 ? 14.731 10.377 -7.836 1.00 77.38 249 VAL A O 1
ATOM 1946 N N . GLY A 1 250 ? 15.532 11.477 -6.068 1.00 75.19 250 GLY A N 1
ATOM 1947 C CA . GLY A 1 250 ? 16.943 11.345 -6.428 1.00 75.19 250 GLY A CA 1
ATOM 1948 C C . GLY A 1 250 ? 17.418 9.891 -6.506 1.00 75.19 250 GLY A C 1
ATOM 1949 O O . GLY A 1 250 ? 18.114 9.527 -7.453 1.00 75.19 250 GLY A O 1
ATOM 1950 N N . SER A 1 251 ? 16.987 9.031 -5.580 1.00 73.19 251 SER A N 1
ATOM 1951 C CA . SER A 1 251 ? 17.274 7.589 -5.636 1.00 73.19 251 SER A CA 1
ATOM 1952 C C . SER A 1 251 ? 16.596 6.922 -6.836 1.00 73.19 251 SER A C 1
ATOM 1954 O O . SER A 1 251 ? 17.209 6.112 -7.529 1.00 73.19 251 SER A O 1
ATOM 1956 N N . ILE A 1 252 ? 15.351 7.310 -7.129 1.00 76.88 252 ILE A N 1
ATOM 1957 C CA . ILE A 1 252 ? 14.612 6.828 -8.303 1.00 76.88 252 ILE A CA 1
ATOM 1958 C C . ILE A 1 252 ? 15.288 7.292 -9.601 1.00 76.88 252 ILE A C 1
ATOM 1960 O O . ILE A 1 252 ? 15.449 6.490 -10.517 1.00 76.88 252 ILE A O 1
ATOM 1964 N N . ARG A 1 253 ? 15.757 8.546 -9.671 1.00 80.06 253 ARG A N 1
ATOM 1965 C CA . ARG A 1 253 ? 16.545 9.080 -10.797 1.00 80.06 253 ARG A CA 1
ATOM 1966 C C . ARG A 1 253 ? 17.828 8.298 -11.002 1.00 80.06 253 ARG A C 1
ATOM 1968 O O . ARG A 1 253 ? 18.161 7.990 -12.141 1.00 80.06 253 ARG A O 1
ATOM 1975 N N . LEU A 1 254 ? 18.534 7.952 -9.927 1.00 75.81 254 LEU A N 1
ATOM 1976 C CA . LEU A 1 254 ? 19.747 7.144 -10.017 1.00 75.81 254 LEU A CA 1
ATOM 1977 C C . LEU A 1 254 ? 19.442 5.750 -10.579 1.00 75.81 254 LEU A C 1
ATOM 1979 O O . LEU A 1 254 ? 20.111 5.307 -11.509 1.00 75.81 254 LEU A O 1
ATOM 1983 N N . ALA A 1 255 ? 18.402 5.082 -10.081 1.00 74.75 255 ALA A N 1
ATOM 1984 C CA . ALA A 1 255 ? 17.983 3.782 -10.601 1.00 74.75 255 ALA A CA 1
ATOM 1985 C C . ALA A 1 255 ? 17.541 3.844 -12.067 1.00 74.75 255 ALA A C 1
ATOM 1987 O O . ALA A 1 255 ? 17.925 2.996 -12.871 1.00 74.75 255 ALA A O 1
ATOM 1988 N N . TRP A 1 256 ? 16.776 4.878 -12.424 1.00 79.56 256 TRP A N 1
ATOM 1989 C CA . TRP A 1 256 ? 16.369 5.160 -13.796 1.00 79.56 256 TRP A CA 1
ATOM 1990 C C . TRP A 1 256 ? 17.576 5.400 -14.708 1.00 79.56 256 TRP A C 1
ATOM 1992 O O . TRP A 1 256 ? 17.643 4.849 -15.800 1.00 79.56 256 TRP A O 1
ATOM 2002 N N . THR A 1 257 ? 18.579 6.136 -14.230 1.00 77.69 257 THR A N 1
ATOM 2003 C CA . THR A 1 257 ? 19.844 6.384 -14.937 1.00 77.69 257 THR A CA 1
ATOM 2004 C C . THR A 1 257 ? 20.589 5.081 -15.211 1.00 77.69 257 THR A C 1
ATOM 2006 O O . THR A 1 257 ? 20.960 4.815 -16.352 1.00 77.69 257 THR A O 1
ATOM 2009 N N . VAL A 1 258 ? 20.768 4.235 -14.189 1.00 74.88 258 VAL A N 1
ATOM 2010 C CA . VAL A 1 258 ? 21.400 2.911 -14.341 1.00 74.88 258 VAL A CA 1
ATOM 2011 C C . VAL A 1 258 ? 20.629 2.061 -15.350 1.00 74.88 258 VAL A C 1
ATOM 2013 O O . VAL A 1 258 ? 21.233 1.420 -16.205 1.00 74.88 258 VAL A O 1
ATOM 2016 N N . HIS A 1 259 ? 19.298 2.094 -15.305 1.00 75.44 259 HIS A N 1
ATOM 2017 C CA . HIS A 1 259 ? 18.463 1.390 -16.268 1.00 75.44 259 HIS A CA 1
ATOM 2018 C C . HIS A 1 259 ? 18.646 1.884 -17.713 1.00 75.44 259 HIS A C 1
ATOM 2020 O O . HIS A 1 259 ? 18.772 1.059 -18.625 1.00 75.44 259 HIS A O 1
ATOM 2026 N N . LEU A 1 260 ? 18.674 3.203 -17.928 1.00 75.94 260 LEU A N 1
ATOM 2027 C CA . LEU A 1 260 ? 18.914 3.792 -19.247 1.00 75.94 260 LEU A CA 1
ATOM 2028 C C . LEU A 1 260 ? 20.276 3.350 -19.802 1.00 75.94 260 LEU A C 1
ATOM 2030 O O . LEU A 1 260 ? 20.341 2.930 -20.955 1.00 75.94 260 LEU A O 1
ATOM 2034 N N . VAL A 1 261 ? 21.326 3.344 -18.971 1.00 75.00 261 VAL A N 1
ATOM 2035 C CA . VAL A 1 261 ? 22.669 2.866 -19.352 1.00 75.00 261 VAL A CA 1
ATOM 2036 C C . VAL A 1 261 ? 22.650 1.384 -19.738 1.00 75.00 261 VAL A C 1
ATOM 2038 O O . VAL A 1 261 ? 23.107 1.029 -20.822 1.00 75.00 261 VAL A O 1
ATOM 2041 N N . LEU A 1 262 ? 22.073 0.518 -18.899 1.00 70.44 262 LEU A N 1
ATOM 2042 C CA . LEU A 1 262 ? 22.013 -0.927 -19.165 1.00 70.44 262 LEU A CA 1
ATOM 2043 C C . LEU A 1 262 ? 21.218 -1.258 -20.435 1.00 70.44 262 LEU A C 1
ATOM 2045 O O . LEU A 1 262 ? 21.583 -2.161 -21.186 1.00 70.44 262 LEU A O 1
ATOM 2049 N N . THR A 1 263 ? 20.138 -0.520 -20.692 1.00 68.88 263 THR A N 1
ATOM 2050 C CA . THR A 1 263 ? 19.334 -0.689 -21.910 1.00 68.88 263 THR A CA 1
ATOM 2051 C C . THR A 1 263 ? 20.097 -0.222 -23.142 1.00 68.88 263 THR A C 1
ATOM 2053 O O . THR A 1 263 ? 20.042 -0.877 -24.183 1.00 68.88 263 THR A O 1
ATOM 2056 N N . GLN A 1 264 ? 20.819 0.892 -23.034 1.00 68.25 264 GLN A N 1
ATOM 2057 C CA . GLN A 1 264 ? 21.620 1.426 -24.126 1.00 68.25 264 GLN A CA 1
ATOM 2058 C C . GLN A 1 264 ? 22.743 0.454 -24.515 1.00 68.25 264 GLN A C 1
ATOM 2060 O O . GLN A 1 264 ? 22.878 0.161 -25.701 1.00 68.25 264 GLN A O 1
ATOM 2065 N N . ASP A 1 265 ? 23.451 -0.121 -23.536 1.00 59.38 265 ASP A N 1
ATOM 2066 C CA . ASP A 1 265 ? 24.501 -1.132 -23.748 1.00 59.38 265 ASP A CA 1
ATOM 2067 C C . ASP A 1 265 ? 23.961 -2.444 -24.350 1.00 59.38 265 ASP A C 1
ATOM 2069 O O . ASP A 1 265 ? 24.588 -3.060 -25.218 1.00 59.38 265 ASP A O 1
ATOM 2073 N N . ALA A 1 266 ? 22.765 -2.876 -23.934 1.00 57.91 266 ALA A N 1
ATOM 2074 C CA . ALA A 1 266 ? 22.111 -4.058 -24.496 1.00 57.91 266 ALA A CA 1
ATOM 2075 C C . ALA A 1 266 ? 21.683 -3.867 -25.965 1.00 57.91 266 ALA A C 1
ATOM 2077 O O . ALA A 1 266 ? 21.627 -4.843 -26.721 1.00 57.91 266 ALA A O 1
ATOM 2078 N N . LEU A 1 267 ? 21.385 -2.631 -26.379 1.00 57.66 267 LEU A N 1
ATOM 2079 C CA . LEU A 1 267 ? 21.027 -2.283 -27.758 1.00 57.66 267 LEU A CA 1
ATOM 2080 C C . LEU A 1 267 ? 22.268 -2.160 -28.660 1.00 57.66 267 LEU A C 1
ATOM 2082 O O . LEU A 1 267 ? 22.251 -2.675 -29.778 1.00 57.66 267 LEU A O 1
ATOM 2086 N N . THR A 1 268 ? 23.370 -1.574 -28.178 1.00 55.25 268 THR A N 1
ATOM 2087 C CA . THR A 1 268 ? 24.649 -1.504 -28.919 1.00 55.25 268 THR A CA 1
ATOM 2088 C C . THR A 1 268 ? 25.321 -2.865 -29.092 1.00 55.25 268 THR A C 1
ATOM 2090 O O . THR A 1 268 ? 26.002 -3.081 -30.093 1.00 55.25 268 THR A O 1
ATOM 2093 N N . GLY A 1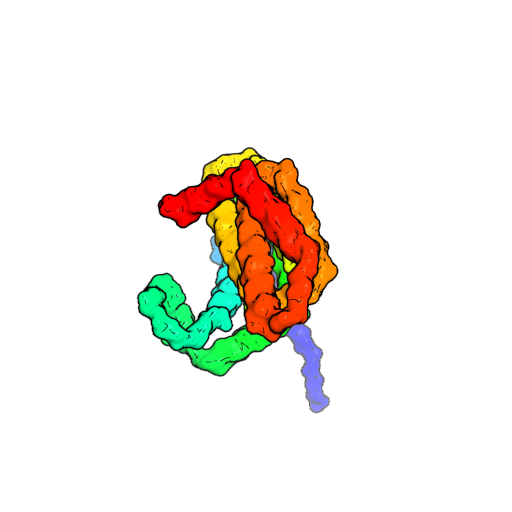 269 ? 25.121 -3.807 -28.164 1.00 55.00 269 GLY A N 1
ATOM 2094 C CA . GLY A 1 269 ? 25.646 -5.172 -28.278 1.00 55.00 269 GLY A CA 1
ATOM 2095 C C . GLY A 1 269 ? 24.891 -6.080 -29.260 1.00 55.00 269 GLY A C 1
ATOM 2096 O O . GLY A 1 269 ? 25.423 -7.126 -29.638 1.00 55.00 269 GLY A O 1
ATOM 2097 N N . ARG A 1 270 ? 23.662 -5.717 -29.667 1.00 51.72 270 ARG A N 1
ATOM 2098 C CA . ARG A 1 270 ? 22.774 -6.592 -30.456 1.00 51.72 270 ARG A CA 1
ATOM 2099 C C . ARG A 1 270 ? 22.656 -6.216 -31.931 1.00 51.72 270 ARG A C 1
ATOM 2101 O O . ARG A 1 270 ? 22.431 -7.118 -32.729 1.00 51.72 270 ARG A O 1
ATOM 2108 N N . ASP A 1 271 ? 22.888 -4.957 -32.300 1.00 42.75 271 ASP A N 1
ATOM 2109 C CA . ASP A 1 271 ? 22.782 -4.498 -33.686 1.00 42.75 271 ASP A CA 1
ATOM 2110 C C . ASP A 1 271 ? 23.991 -3.644 -34.092 1.00 42.75 271 ASP A C 1
ATOM 2112 O O . ASP A 1 271 ? 24.238 -2.571 -33.547 1.00 42.75 271 ASP A O 1
ATOM 2116 N N . THR A 1 272 ? 24.715 -4.075 -35.131 1.00 46.53 272 THR A N 1
ATOM 2117 C CA . THR A 1 272 ? 25.779 -3.287 -35.786 1.00 46.53 272 THR A CA 1
ATOM 2118 C C . THR A 1 272 ? 25.240 -2.080 -36.565 1.00 46.53 272 THR A C 1
ATOM 2120 O O . THR A 1 272 ? 26.010 -1.379 -37.215 1.00 46.53 272 THR A O 1
ATOM 2123 N N . ILE A 1 273 ? 23.934 -1.809 -36.513 1.00 54.28 273 ILE A N 1
ATOM 2124 C CA . ILE A 1 273 ? 23.308 -0.608 -37.064 1.00 54.28 273 ILE A CA 1
ATOM 2125 C C . ILE A 1 273 ? 22.074 -0.289 -36.210 1.00 54.28 273 ILE A C 1
ATOM 2127 O O . ILE A 1 273 ? 20.991 -0.792 -36.488 1.00 54.28 273 ILE A O 1
ATOM 2131 N N . SER A 1 274 ? 22.184 0.572 -35.201 1.00 39.66 274 SER A N 1
ATOM 2132 C CA . SER A 1 274 ? 21.038 1.411 -34.838 1.00 39.66 274 SER A CA 1
ATOM 2133 C C . SER A 1 274 ? 21.505 2.692 -34.159 1.00 39.66 274 SER A C 1
ATOM 2135 O O . SER A 1 274 ? 22.285 2.692 -33.210 1.00 39.66 274 SER A O 1
ATOM 2137 N N . SER A 1 275 ? 21.045 3.815 -34.699 1.00 46.56 275 SER A N 1
ATOM 2138 C CA . SER A 1 275 ? 21.048 5.099 -34.020 1.00 46.56 275 SER A CA 1
ATOM 2139 C C . SER A 1 275 ? 20.335 4.929 -32.679 1.00 46.56 275 SER A C 1
ATOM 2141 O O . SER A 1 275 ? 19.103 4.864 -32.653 1.00 46.56 275 SER A O 1
ATOM 2143 N N . ALA A 1 276 ? 21.088 4.852 -31.578 1.00 47.38 276 ALA A N 1
ATOM 2144 C CA . ALA A 1 276 ? 20.533 5.128 -30.260 1.00 47.38 276 ALA A CA 1
ATOM 2145 C C . ALA A 1 276 ? 19.715 6.420 -30.395 1.00 47.38 276 ALA A C 1
ATOM 2147 O O . ALA A 1 276 ? 20.230 7.416 -30.914 1.00 47.38 276 ALA A O 1
ATOM 2148 N N . SER A 1 277 ? 18.420 6.370 -30.072 1.00 54.47 277 SER A N 1
ATOM 2149 C CA . SER A 1 277 ? 17.548 7.522 -30.286 1.00 54.47 277 SER A CA 1
ATOM 2150 C C . SER A 1 277 ? 18.152 8.716 -29.539 1.00 54.47 277 SER A C 1
ATOM 2152 O O . SER A 1 277 ? 18.524 8.596 -28.371 1.00 54.47 277 SER A O 1
ATOM 2154 N N . SER A 1 278 ? 18.319 9.864 -30.203 1.00 59.91 278 SER A N 1
ATOM 2155 C CA . SER A 1 278 ? 18.946 11.049 -29.593 1.00 59.91 278 SER A CA 1
ATOM 2156 C C . SER A 1 278 ? 18.246 11.491 -28.299 1.00 59.91 278 SER A C 1
ATOM 2158 O O . SER A 1 278 ? 18.852 12.154 -27.462 1.00 59.91 278 SER A O 1
ATOM 2160 N N . SER A 1 279 ? 16.980 11.100 -28.128 1.00 67.12 279 SER A N 1
ATOM 2161 C CA . SER A 1 279 ? 16.168 11.296 -26.927 1.00 67.12 279 SER A CA 1
ATOM 2162 C C . SER A 1 279 ? 16.658 10.513 -25.708 1.00 67.12 279 SER A C 1
ATOM 2164 O O . SER A 1 279 ? 16.724 11.096 -24.630 1.00 67.12 279 SER A O 1
ATOM 2166 N N . ASP A 1 280 ? 17.048 9.240 -25.848 1.00 69.19 280 ASP A N 1
ATOM 2167 C CA . ASP A 1 280 ? 17.437 8.413 -24.691 1.00 69.19 280 ASP A CA 1
ATOM 2168 C C . ASP A 1 280 ? 18.775 8.896 -24.087 1.00 69.19 280 ASP A C 1
ATOM 2170 O O . ASP A 1 280 ? 18.939 8.934 -22.866 1.00 69.19 280 ASP A O 1
ATOM 2174 N N . LEU A 1 281 ? 19.703 9.366 -24.933 1.00 77.75 281 LEU A N 1
ATOM 2175 C CA . LEU A 1 281 ? 20.944 10.015 -24.488 1.00 77.75 281 LEU A CA 1
ATOM 2176 C C . LEU A 1 281 ? 20.668 11.366 -23.803 1.00 77.75 281 LEU A C 1
ATOM 2178 O O . LEU A 1 281 ? 21.315 11.697 -22.810 1.00 77.75 281 LEU A O 1
ATOM 2182 N N . GLY A 1 282 ? 19.685 12.125 -24.300 1.00 82.50 282 GLY A N 1
ATOM 2183 C CA . GLY A 1 282 ? 19.229 13.365 -23.668 1.00 82.50 282 GLY A CA 1
ATOM 2184 C C . GLY A 1 282 ? 18.650 13.134 -22.268 1.00 82.50 282 GLY A C 1
ATOM 2185 O O . GLY A 1 282 ? 18.966 13.886 -21.348 1.00 82.50 282 GLY A O 1
ATOM 2186 N N . TYR A 1 283 ? 17.878 12.058 -22.081 1.00 84.56 283 TYR A N 1
ATOM 2187 C CA . TYR A 1 283 ? 17.353 11.656 -20.769 1.00 84.56 283 TYR A CA 1
ATOM 2188 C C . TYR A 1 283 ? 18.455 11.250 -19.793 1.00 84.56 283 TYR A C 1
ATOM 2190 O O . TYR A 1 283 ? 18.403 11.590 -18.608 1.00 84.56 283 TYR A O 1
ATOM 2198 N N . LEU A 1 284 ? 19.465 10.527 -20.282 1.00 81.38 284 LEU A N 1
ATOM 2199 C CA . LEU A 1 284 ? 20.620 10.153 -19.475 1.00 81.38 284 LEU A CA 1
ATOM 2200 C C . LEU A 1 284 ? 21.367 11.399 -18.984 1.00 81.38 284 LEU A C 1
ATOM 2202 O O . LEU A 1 284 ? 21.649 11.527 -17.791 1.00 81.38 284 LEU A O 1
ATOM 2206 N N . GLN A 1 285 ? 21.653 12.333 -19.893 1.00 82.75 285 GLN A N 1
ATOM 2207 C CA . GLN A 1 285 ? 22.377 13.555 -19.566 1.00 82.75 285 GLN A CA 1
ATOM 2208 C C . GLN A 1 285 ? 21.608 14.423 -18.560 1.00 82.75 285 GLN A C 1
ATOM 2210 O O . GLN A 1 285 ? 22.189 14.850 -17.562 1.00 82.75 285 GLN A O 1
ATOM 2215 N N . SER A 1 286 ? 20.304 14.628 -18.764 1.00 85.56 286 SER A N 1
ATOM 2216 C CA . SER A 1 286 ? 19.482 15.440 -17.859 1.00 85.56 286 SER A CA 1
ATOM 2217 C C . SER A 1 286 ? 19.403 14.840 -16.447 1.00 85.56 286 SER A C 1
ATOM 2219 O O . SER A 1 286 ? 19.505 15.568 -15.456 1.00 85.56 286 SER A O 1
ATOM 2221 N N . CYS A 1 287 ? 19.291 13.512 -16.328 1.00 81.81 287 CYS A N 1
ATOM 2222 C CA . CYS A 1 287 ? 19.315 12.828 -15.034 1.00 81.81 287 CYS A CA 1
ATOM 2223 C C . CYS A 1 287 ? 20.657 13.010 -14.318 1.00 81.81 287 CYS A C 1
ATOM 2225 O O . CYS A 1 287 ? 20.674 13.363 -13.137 1.00 81.81 287 CYS A O 1
ATOM 2227 N N . LEU A 1 288 ? 21.773 12.798 -15.022 1.00 80.56 288 LEU A N 1
ATOM 2228 C CA . LEU A 1 288 ? 23.112 12.948 -14.450 1.00 80.56 288 LEU A CA 1
ATOM 2229 C C . LEU A 1 288 ? 23.363 14.385 -13.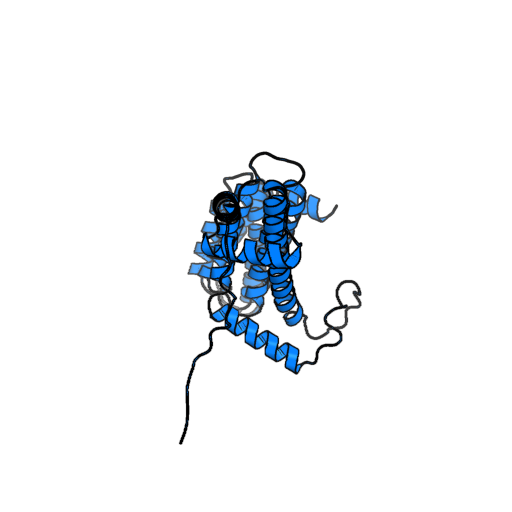982 1.00 80.56 288 LEU A C 1
ATOM 2231 O O . LEU A 1 288 ? 23.852 14.579 -12.869 1.00 80.56 288 LEU A O 1
ATOM 2235 N N . GLU A 1 289 ? 22.979 15.385 -14.777 1.00 82.81 289 GLU A N 1
ATOM 2236 C CA . GLU A 1 289 ? 23.096 16.796 -14.395 1.00 82.81 289 GLU A CA 1
ATOM 2237 C C . GLU A 1 289 ? 22.363 17.081 -13.077 1.00 82.81 289 GLU A C 1
ATOM 2239 O O . GLU A 1 289 ? 22.956 17.632 -12.148 1.00 82.81 289 GLU A O 1
ATOM 2244 N N . VAL A 1 290 ? 21.112 16.632 -12.932 1.00 79.94 290 VAL A N 1
ATOM 2245 C CA . VAL A 1 290 ? 20.343 16.824 -11.691 1.00 79.94 290 VAL A CA 1
ATOM 2246 C C . VAL A 1 290 ? 20.968 16.074 -10.510 1.00 79.94 290 VAL A C 1
ATOM 2248 O O . VAL A 1 290 ? 21.097 16.651 -9.427 1.00 79.94 290 VAL A O 1
ATOM 2251 N N . ILE A 1 291 ? 21.396 14.823 -10.707 1.00 73.81 291 ILE A N 1
ATOM 2252 C CA . ILE A 1 291 ? 22.006 13.983 -9.661 1.00 73.81 291 ILE A CA 1
ATOM 2253 C C . ILE A 1 291 ? 23.295 14.620 -9.115 1.00 73.81 291 ILE A C 1
ATOM 2255 O O . ILE A 1 291 ? 23.479 14.701 -7.894 1.00 73.81 291 ILE A O 1
ATOM 2259 N N . PHE A 1 292 ? 24.171 15.102 -10.003 1.00 71.19 292 PHE A N 1
ATOM 2260 C CA . PHE A 1 292 ? 25.457 15.694 -9.629 1.00 71.19 292 PHE A CA 1
ATOM 2261 C C . PHE A 1 292 ? 25.323 17.117 -9.073 1.00 71.19 292 PHE A C 1
ATOM 2263 O O . PHE A 1 292 ? 26.007 17.456 -8.104 1.00 71.19 292 PHE A O 1
ATOM 2270 N N . VAL A 1 293 ? 24.426 17.945 -9.621 1.00 69.50 293 VAL A N 1
ATOM 2271 C CA . VAL A 1 293 ? 24.229 19.333 -9.164 1.00 69.50 293 VAL A CA 1
ATOM 2272 C C . VAL A 1 293 ? 23.563 19.386 -7.788 1.00 69.50 293 VAL A C 1
ATOM 2274 O O . VAL A 1 293 ? 23.913 20.233 -6.964 1.00 69.50 293 VAL A O 1
ATOM 2277 N N . ARG A 1 294 ? 22.631 18.473 -7.492 1.00 64.81 294 ARG A N 1
ATOM 2278 C CA . ARG A 1 294 ? 21.828 18.526 -6.258 1.00 64.81 294 ARG A CA 1
ATOM 2279 C C . ARG A 1 294 ? 22.422 17.812 -5.049 1.00 64.81 294 ARG A C 1
ATOM 2281 O O . ARG A 1 294 ? 21.761 17.720 -4.020 1.00 64.81 294 ARG A O 1
ATOM 2288 N N . LYS A 1 295 ? 23.679 17.363 -5.122 1.00 56.22 295 LYS A N 1
ATOM 2289 C CA . LYS A 1 295 ? 24.371 16.668 -4.020 1.00 56.22 295 LYS A CA 1
ATOM 2290 C C . LYS A 1 295 ? 23.538 15.512 -3.440 1.00 56.22 295 LYS A C 1
ATOM 2292 O O . LYS A 1 295 ? 23.386 15.400 -2.222 1.00 56.22 295 LYS A O 1
ATOM 2297 N N . ILE A 1 296 ? 23.105 14.578 -4.293 1.00 53.84 296 ILE A N 1
ATOM 2298 C CA . ILE A 1 296 ? 22.578 13.263 -3.856 1.00 53.84 296 ILE A CA 1
ATOM 2299 C C . ILE A 1 296 ? 23.572 12.508 -2.943 1.00 53.84 296 ILE A C 1
ATOM 2301 O O . ILE A 1 296 ? 23.199 11.580 -2.228 1.00 53.84 296 ILE A O 1
ATOM 2305 N N . ASN A 1 297 ? 24.818 12.984 -2.875 1.00 46.53 297 ASN A N 1
ATOM 2306 C CA . ASN A 1 297 ? 25.844 12.604 -1.913 1.00 46.53 297 ASN A CA 1
ATOM 2307 C C . ASN A 1 297 ? 25.353 12.462 -0.467 1.00 46.53 297 ASN A C 1
ATOM 2309 O O . ASN A 1 297 ? 25.870 11.583 0.198 1.00 46.53 297 ASN A O 1
ATOM 2313 N N . TYR A 1 298 ? 24.359 13.211 0.029 1.00 49.09 298 TYR A N 1
ATOM 2314 C CA . TYR A 1 298 ? 23.853 12.960 1.391 1.00 49.09 298 TYR A CA 1
ATOM 2315 C C . TYR A 1 298 ? 23.244 11.557 1.549 1.00 49.09 298 TYR A C 1
ATOM 2317 O O . TYR A 1 298 ? 23.503 10.899 2.549 1.00 49.09 298 TYR A O 1
ATOM 2325 N N . PHE A 1 299 ? 22.502 11.061 0.555 1.00 48.31 299 PHE A N 1
ATOM 2326 C CA . PHE A 1 299 ? 21.867 9.740 0.606 1.00 48.31 299 PHE A CA 1
ATOM 2327 C C . PHE A 1 299 ? 22.868 8.592 0.399 1.00 48.31 299 PHE A C 1
ATOM 2329 O O . PHE A 1 299 ? 22.789 7.583 1.091 1.00 48.31 299 PHE A O 1
ATOM 2336 N N . ILE A 1 300 ? 23.847 8.754 -0.503 1.00 48.38 300 ILE A N 1
ATOM 2337 C CA . ILE A 1 300 ? 24.932 7.768 -0.685 1.00 48.38 300 ILE A CA 1
ATOM 2338 C C . ILE A 1 300 ? 25.844 7.732 0.548 1.00 48.38 300 ILE A C 1
ATOM 2340 O O . ILE A 1 300 ? 26.229 6.655 0.989 1.00 48.38 300 ILE A O 1
ATOM 2344 N N . TYR A 1 301 ? 26.148 8.890 1.138 1.00 43.72 301 TYR A N 1
ATOM 2345 C CA . TYR A 1 301 ? 26.928 8.982 2.373 1.00 43.72 301 TYR A CA 1
ATOM 2346 C C . TYR A 1 301 ? 26.194 8.312 3.551 1.00 43.72 301 TYR A C 1
ATOM 2348 O O . TYR A 1 301 ? 26.821 7.607 4.329 1.00 43.72 301 TYR A O 1
ATOM 2356 N N . LEU A 1 302 ? 24.860 8.421 3.614 1.00 41.16 302 LEU A N 1
ATOM 2357 C CA . LEU A 1 302 ? 23.999 7.746 4.602 1.00 41.16 302 LEU A CA 1
ATOM 2358 C C . LEU A 1 302 ? 23.799 6.230 4.380 1.00 41.16 302 LEU A C 1
ATOM 2360 O O . LEU A 1 302 ? 23.254 5.570 5.257 1.00 41.16 302 LEU A O 1
ATOM 2364 N N . LEU A 1 303 ? 24.181 5.675 3.223 1.00 39.25 303 LEU A N 1
ATOM 2365 C CA . LEU A 1 303 ? 24.158 4.225 2.960 1.00 39.25 303 LEU A CA 1
ATOM 2366 C C . LEU A 1 303 ? 25.478 3.528 3.333 1.00 39.25 303 LEU A C 1
ATOM 2368 O O . LEU A 1 303 ? 25.522 2.297 3.354 1.00 39.25 303 LEU A O 1
ATOM 2372 N N . ILE A 1 304 ? 26.551 4.298 3.543 1.00 36.09 304 ILE A N 1
ATOM 2373 C CA . ILE A 1 304 ? 27.923 3.800 3.739 1.00 36.09 304 ILE A CA 1
ATOM 2374 C C . ILE A 1 304 ? 28.375 3.901 5.215 1.00 36.09 304 ILE A C 1
A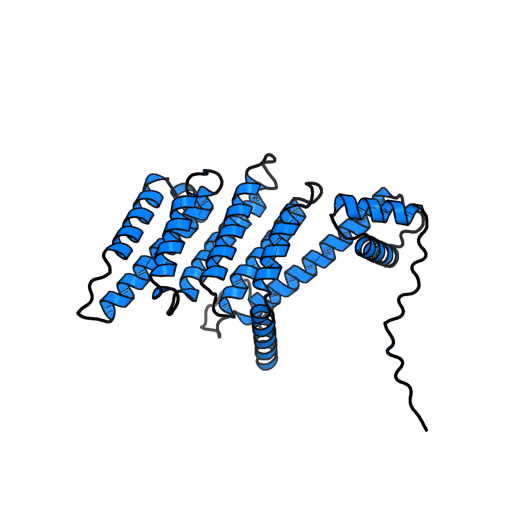TOM 2376 O O . ILE A 1 304 ? 29.306 3.190 5.595 1.00 36.09 304 ILE A O 1
ATOM 2380 N N . GLU A 1 305 ? 27.710 4.711 6.047 1.00 29.36 305 GLU A N 1
ATOM 2381 C CA . GLU A 1 305 ? 27.832 4.705 7.524 1.00 29.36 305 GLU A CA 1
ATOM 2382 C C . GLU A 1 305 ? 26.736 3.865 8.195 1.00 29.36 305 GLU A C 1
ATOM 2384 O O . GLU A 1 305 ? 27.050 3.222 9.225 1.00 29.36 305 GLU A O 1
#

Organism: Rubus argutus (NCBI:txid59490)

Secondary structure (DSSP, 8-state):
-----------PPP----HHHHHHHHHHHHHH---HHHHHHHHHHHHHHHT-TT--HHHHHHHHHHHHHHHHHHHHHHHHHHHHHTTPPS------TTS-TTTTT--HHHHHHHHHHHHHHHHTTHHHHHHHHHHHHTTS-STTHHHHHHHHHHHHHHHHHHTTTSPPPHHHHHHHHHHHHHHHHHTTSS-TTHHHHHHHHHHHHHHHHHHHHHHHHTTTTTTT-HHHHHHHHHHHHHGGG-TTTHHHHHHHHHHHHHHHHHHHHHHHTT-SS----HHHHHHHHHHHHHHHHTTTHHHHHHHH-

Foldseek 3Di:
DDDDDPPDDPCPDPQDDDPLLQVLLVVLCVQFVDDSVVSSVLLSVLCVVPVCPPPDSVVSSVSSVVVVLVVLVVVLVVLLCLLVQLPDPPDPDDPDPDPCVPNPDDDPVVSVVSLVVLLVCVVVPVLVVLLVLLVSLLPRDPPCVLSSLVSNLSSLSSNLSSCLRDQADLVSLVSNVVSVLVVLVSLPPDDDDSSPPSVVVSLVVNLVSNLVSLVRNCPDDCVPDPVSLVVVLCVLLVSCPDPSSNLSSLSVLVSNLVSLVVSVVVVVVPDPDDDPPPVSVVSNVSSVCCNVVVPNVVVVVVVVD